Protein 4OBM (pdb70)

Solvent-accessible surface area: 13991 Å² total

Radius of gyration: 19.44 Å; Cα contacts (8 Å, |Δi|>4): 415; chains: 1; bounding box: 52×41×66 Å

Nearest PDB structures (foldseek):
  4obm-assembly1_A  TM=1.002E+00  e=3.027E-50  [Eubacterium] siraeum DSM 15702
  6uf3-assembly1_A  TM=7.840E-01  e=2.137E-13  Bacillus subtilis subsp. subtilis str. 168
  3pe5-assembly2_B  TM=6.978E-01  e=6.831E-12  [Clostridium] leptum DSM 753
  4de9-assembly1_A  TM=7.424E-01  e=2.784E-10  Bacillus subtilis
  6uex-assembly1_A  TM=7.543E-01  e=6.927E-10  Staphylococcus aureus subsp. aureus N315

Sequence (253 aa):
KDATVNVSQNQTAIFTPDSTYDFSVLTLSSADNDKTPDKYTITYIAKNNTFVLPYLPNAVIDGGNTIKQICEQSGEAEVAKLLSSKTGLSINKYIRFTKSTLTELFDVGNTTLTVPSEIKYENKKDNTVTIIKKGTQIFTAEQYAYLTLPDYGVKDELYPCKLNATVISSFIDQNFIGTSSKTLDEYINFIINFTNTNIEQSDYDAKVKAIVYTLSQNKSSVTDFYIPYGDKSGDDYIIDDNSWNSAKKALGTG

Foldseek 3Di:
DDDDDDDDDPVVDDDQDDQVLKAKEKFEAQDPVDFGQWMMWIQRSVLLAIEAGDGQQEDQDPDGGLRVCCVVPNPQRSQVSVCVLQVHDYRKYWYYHLVLQLVLQCLDWFWDAAQAWAFDQDPVVRDTDTDHGGTDTQHSNVSCQLPPPDPPDPPPCVSVVSNQVRVQRSCLVNVQPDDLVRVVVSVVSRQPPTDIPQDPVNCVVNVVSSNVSSPDPDSGRYHYQGFAADDDPPHGYGDSVSSVVSNVVNVSD

CATH classification: 3.40.630.190

Secondary structure (DSSP, 8-state):
----------SSSPP---GGG-EEE--B-SSTTSPPSB--EEEETTTTEEE----TTEESSSSSBHHHHHHHHHHHHHHHHHHHHHS--EEE-EEB-HHHHHHHH----EEEEESS-EEEEETTTTEEEEE-SEEEEE-S---TTTT-S--S-S-TTHHHHHHHHHHHHHHHHHHTT--HHHHHHHHHHHHHHSEE---HHHHHTTHHHHHHHHTSS-S--EE-----EEEETTEEEEPHHHHHHHHHHHT--

B-factor: mean 37.78, std 13.93, range [12.43, 116.96]

Structure (mmCIF, N/CA/C/O backbone):
data_4OBM
#
_entry.id   4OBM
#
_cell.length_a   49.503
_cell.length_b   51.466
_cell.length_c   104.712
_cell.angle_alpha   90.000
_cell.angle_beta   90.000
_cell.angle_gamma   90.000
#
_symmetry.space_group_name_H-M   'P 21 21 21'
#
loop_
_entity.id
_entity.type
_entity.pdbx_description
1 polymer 'Uncharacterized protein'
2 non-polymer 'TETRAETHYLENE GLYCOL'
3 non-polymer 'PENTAETHYLENE GLYCOL'
4 water water
#
loop_
_atom_site.group_PDB
_atom_site.id
_atom_site.type_symbol
_atom_site.label_atom_id
_atom_site.label_alt_id
_atom_site.label_comp_id
_atom_site.label_asym_id
_atom_site.label_entity_id
_atom_site.label_seq_id
_atom_site.pdbx_PDB_ins_code
_atom_site.Cartn_x
_atom_site.Cartn_y
_atom_site.Cartn_z
_atom_site.occupancy
_atom_site.B_iso_or_equiv
_atom_site.auth_seq_id
_atom_site.auth_comp_id
_atom_site.auth_asym_id
_atom_site.auth_atom_id
_atom_site.pdbx_PDB_model_num
ATOM 1 N N . LYS A 1 2 ? 54.364 72.284 -0.014 1.00 70.17 24 LYS A N 1
ATOM 2 C CA . LYS A 1 2 ? 53.264 71.560 -0.651 1.00 69.28 24 LYS A CA 1
ATOM 3 C C . LYS A 1 2 ? 53.219 70.074 -0.181 1.00 70.82 24 LYS A C 1
ATOM 4 O O . LYS A 1 2 ? 52.877 69.191 -0.965 1.00 69.25 24 LYS A O 1
ATOM 6 N N . ASP A 1 3 ? 53.544 69.813 1.101 1.00 66.89 25 ASP A N 1
ATOM 7 C CA . ASP A 1 3 ? 53.598 68.463 1.678 1.00 66.57 25 ASP A CA 1
ATOM 8 C C . ASP A 1 3 ? 52.221 67.799 1.803 1.00 70.01 25 ASP A C 1
ATOM 9 O O . ASP A 1 3 ? 51.211 68.486 1.985 1.00 69.86 25 ASP A O 1
ATOM 14 N N . ALA A 1 4 ? 52.196 66.453 1.689 1.00 65.96 26 ALA A N 1
ATOM 15 C CA . ALA A 1 4 ? 50.966 65.663 1.742 1.00 65.70 26 ALA A CA 1
ATOM 16 C C . ALA A 1 4 ? 50.424 65.490 3.150 1.00 69.19 26 ALA A C 1
ATOM 17 O O . ALA A 1 4 ? 51.175 65.241 4.099 1.00 68.38 26 ALA A O 1
ATOM 19 N N . THR A 1 5 ? 49.095 65.618 3.260 1.00 65.66 27 THR A N 1
ATOM 20 C CA . THR A 1 5 ? 48.338 65.413 4.488 1.00 65.17 27 THR A CA 1
ATOM 21 C C . THR A 1 5 ? 47.744 64.006 4.359 1.00 67.53 27 THR A C 1
ATOM 22 O O . THR A 1 5 ? 46.831 63.795 3.553 1.00 66.78 27 THR A O 1
ATOM 26 N N . VAL A 1 6 ? 48.347 63.033 5.069 1.00 63.43 28 VAL A N 1
ATOM 27 C CA . VAL A 1 6 ? 47.935 61.625 5.086 1.00 62.94 28 VAL A CA 1
ATOM 28 C C . VAL A 1 6 ? 48.022 61.103 6.526 1.00 66.51 28 VAL A C 1
ATOM 29 O O . VAL A 1 6 ? 49.121 60.861 7.027 1.00 65.92 28 VAL A O 1
ATOM 31 N N . ASN A 1 7 ? 46.859 60.976 7.201 1.00 63.64 29 ASN A N 1
ATOM 32 C CA . ASN A 1 7 ? 46.776 60.542 8.600 1.00 63.91 29 ASN A CA 1
ATOM 33 C C . ASN A 1 7 ? 45.974 59.244 8.770 1.00 67.27 29 ASN A C 1
ATOM 34 O O . ASN A 1 7 ? 44.860 59.115 8.254 1.00 65.98 29 ASN A O 1
ATOM 39 N N . VAL A 1 8 ? 46.557 58.299 9.530 1.00 64.53 30 VAL A N 1
ATOM 40 C CA . VAL A 1 8 ? 45.969 57.002 9.878 1.00 64.76 30 VAL A CA 1
ATOM 41 C C . VAL A 1 8 ? 45.627 57.033 11.379 1.00 68.73 30 VAL A C 1
ATOM 42 O O . VAL A 1 8 ? 46.519 57.208 12.214 1.00 68.76 30 VAL A O 1
ATOM 46 N N . SER A 1 9 ? 44.332 56.896 11.711 1.00 65.38 31 SER A N 1
ATOM 47 C CA . SER A 1 9 ? 43.849 56.907 13.093 1.00 65.52 31 SER A CA 1
ATOM 48 C C . SER A 1 9 ? 44.220 55.607 13.821 1.00 70.77 31 SER A C 1
ATOM 49 O O . SER A 1 9 ? 44.535 54.611 13.170 1.00 69.93 31 SER A O 1
ATOM 52 N N . GLN A 1 10 ? 44.181 55.626 15.166 1.00 68.88 32 GLN A N 1
ATOM 53 C CA . GLN A 1 10 ? 44.486 54.473 16.020 1.00 69.80 32 GLN A CA 1
ATOM 54 C C . GLN A 1 10 ? 43.432 53.355 15.850 1.00 75.48 32 GLN A C 1
ATOM 55 O O . GLN A 1 10 ? 42.259 53.640 15.578 1.00 74.99 32 GLN A O 1
ATOM 61 N N . ASN A 1 11 ? 43.871 52.084 16.004 1.00 73.40 33 ASN A N 1
ATOM 62 C CA . ASN A 1 11 ? 43.035 50.879 15.877 1.00 73.98 33 ASN A CA 1
ATOM 63 C C . ASN A 1 11 ? 41.927 50.813 16.957 1.00 78.86 33 ASN A C 1
ATOM 64 O O . ASN A 1 11 ? 40.930 50.110 16.755 1.00 78.19 33 ASN A O 1
ATOM 66 N N . GLN A 1 12 ? 42.117 51.555 18.086 1.00 76.20 34 GLN A N 1
ATOM 67 C CA . GLN A 1 12 ? 41.228 51.759 19.245 1.00 76.85 34 GLN A CA 1
ATOM 68 C C . GLN A 1 12 ? 40.871 50.464 20.012 1.00 82.08 34 GLN A C 1
ATOM 69 O O . GLN A 1 12 ? 41.120 50.398 21.219 1.00 82.07 34 GLN A O 1
ATOM 75 N N . THR A 1 13 ? 40.258 49.470 19.329 1.00 78.95 35 THR A N 1
ATOM 76 C CA . THR A 1 13 ? 39.844 48.180 19.902 1.00 78.87 35 THR A CA 1
ATOM 77 C C . THR A 1 13 ? 41.055 47.245 20.126 1.00 80.44 35 THR A C 1
ATOM 78 O O . THR A 1 13 ? 40.934 46.270 20.872 1.00 80.80 35 THR A O 1
ATOM 82 N N . ALA A 1 14 ? 42.203 47.551 19.476 1.00 74.21 36 ALA A N 1
ATOM 83 C CA . ALA A 1 14 ? 43.456 46.786 19.493 1.00 72.75 36 ALA A CA 1
ATOM 84 C C . ALA A 1 14 ? 44.027 46.535 20.894 1.00 74.35 36 ALA A C 1
ATOM 85 O O . ALA A 1 14 ? 43.836 47.347 21.811 1.00 74.42 36 ALA A O 1
ATOM 87 N N . ILE A 1 15 ? 44.765 45.406 21.027 1.00 67.58 37 ILE A N 1
ATOM 88 C CA . ILE A 1 15 ? 45.483 45.004 22.238 1.00 65.40 37 ILE A CA 1
ATOM 89 C C . ILE A 1 15 ? 46.544 46.073 22.546 1.00 62.25 37 ILE A C 1
ATOM 90 O O . ILE A 1 15 ? 47.201 46.567 21.623 1.00 60.84 37 ILE A O 1
ATOM 92 N N . PHE A 1 16 ? 46.656 46.467 23.828 1.00 62.22 38 PHE A N 1
ATOM 93 C CA . PHE A 1 16 ? 47.570 47.514 24.280 1.00 58.55 38 PHE A CA 1
ATOM 94 C C . PHE A 1 16 ? 49.030 47.108 24.146 1.00 59.37 38 PHE A C 1
ATOM 95 O O . PHE A 1 16 ? 49.430 46.018 24.570 1.00 58.65 38 PHE A O 1
ATOM 103 N N . THR A 1 17 ? 49.812 47.996 23.520 1.00 53.72 39 THR A N 1
ATOM 104 C CA . THR A 1 17 ? 51.256 47.885 23.351 1.00 52.16 39 THR A CA 1
ATOM 105 C C . THR A 1 17 ? 51.802 49.321 23.488 1.00 52.68 39 THR A C 1
ATOM 106 O O . THR A 1 17 ? 51.547 50.154 22.611 1.00 53.89 39 THR A O 1
ATOM 110 N N . PRO A 1 18 ? 52.476 49.628 24.626 1.00 44.06 40 PRO A N 1
ATOM 111 C CA . PRO A 1 18 ? 52.997 50.996 24.859 1.00 43.05 40 PRO A CA 1
ATOM 112 C C . PRO A 1 18 ? 53.953 51.522 23.792 1.00 45.76 40 PRO A C 1
ATOM 113 O O . PRO A 1 18 ? 54.891 50.830 23.400 1.00 44.77 40 PRO A O 1
ATOM 117 N N . ASP A 1 19 ? 53.735 52.774 23.369 1.00 42.97 41 ASP A N 1
ATOM 118 C CA . ASP A 1 19 ? 54.588 53.464 22.400 1.00 43.64 41 ASP A CA 1
ATOM 119 C C . ASP A 1 19 ? 55.566 54.420 23.140 1.00 45.14 41 ASP A C 1
ATOM 120 O O . ASP A 1 19 ? 55.600 54.424 24.377 1.00 43.46 41 ASP A O 1
ATOM 125 N N . SER A 1 20 ? 56.369 55.205 22.381 1.00 40.60 42 SER A N 1
ATOM 126 C CA . SER A 1 20 ? 57.380 56.134 22.906 1.00 39.14 42 SER A CA 1
ATOM 127 C C . SER A 1 20 ? 56.800 57.266 23.786 1.00 40.92 42 SER A C 1
ATOM 128 O O . SER A 1 20 ? 57.571 57.907 24.494 1.00 39.35 42 SER A O 1
ATOM 131 N N . THR A 1 21 ? 55.466 57.518 23.736 1.00 37.49 43 THR A N 1
ATOM 132 C CA . THR A 1 21 ? 54.807 58.568 24.532 1.00 36.50 43 THR A CA 1
ATOM 133 C C . THR A 1 21 ? 54.818 58.190 26.023 1.00 37.75 43 THR A C 1
ATOM 134 O O . THR A 1 21 ? 54.692 59.063 26.888 1.00 37.25 43 THR A O 1
ATOM 138 N N . TYR A 1 22 ? 55.014 56.893 26.310 1.00 33.63 44 TYR A N 1
ATOM 139 C CA . TYR A 1 22 ? 55.072 56.330 27.656 1.00 32.73 44 TYR A CA 1
ATOM 140 C C . TYR A 1 22 ? 56.489 56.368 28.255 1.00 34.04 44 TYR A C 1
ATOM 141 O O . TYR A 1 22 ? 56.656 56.025 29.426 1.00 31.63 44 TYR A O 1
ATOM 150 N N . ASP A 1 23 ? 57.497 56.773 27.463 1.00 31.12 45 ASP A N 1
ATOM 151 C CA . ASP A 1 23 ? 58.889 56.865 27.938 1.00 30.69 45 ASP A CA 1
ATOM 152 C C . ASP A 1 23 ? 59.030 57.950 29.023 1.00 33.87 45 ASP A C 1
ATOM 153 O O . ASP A 1 23 ? 58.411 59.011 28.922 1.00 33.56 45 ASP A O 1
ATOM 158 N N . PHE A 1 24 ? 59.834 57.685 30.046 1.00 29.85 46 PHE A N 1
ATOM 159 C CA . PHE A 1 24 ? 60.053 58.684 31.084 1.00 30.29 46 PHE A CA 1
ATOM 160 C C . PHE A 1 24 ? 61.400 58.495 31.766 1.00 34.77 46 PHE A C 1
ATOM 161 O O . PHE A 1 24 ? 61.972 57.395 31.750 1.00 35.28 46 PHE A O 1
ATOM 169 N N . SER A 1 25 ? 61.885 59.570 32.386 1.00 29.75 47 SER A N 1
ATOM 170 C CA . SER A 1 25 ? 63.089 59.564 33.202 1.00 27.84 47 SER A CA 1
ATOM 171 C C . SER A 1 25 ? 62.797 60.192 34.551 1.00 30.07 47 SER A C 1
ATOM 172 O O . SER A 1 25 ? 61.952 61.085 34.653 1.00 27.61 47 SER A O 1
ATOM 175 N N . VAL A 1 26 ? 63.457 59.660 35.595 1.00 27.60 48 VAL A N 1
ATOM 176 C CA . VAL A 1 26 ? 63.370 60.091 36.994 1.00 26.42 48 VAL A CA 1
ATOM 177 C C . VAL A 1 26 ? 64.772 60.135 37.558 1.00 31.45 48 VAL A C 1
ATOM 178 O O . VAL A 1 26 ? 65.517 59.147 37.465 1.00 33.37 48 VAL A O 1
ATOM 182 N N . LEU A 1 27 ? 65.135 61.267 38.156 1.00 25.68 49 LEU A N 1
ATOM 183 C CA . LEU A 1 27 ? 66.399 61.387 38.848 1.00 23.99 49 LEU A CA 1
ATOM 184 C C . LEU A 1 27 ? 66.188 60.916 40.268 1.00 24.82 49 LEU A C 1
ATOM 185 O O . LEU A 1 27 ? 65.337 61.446 40.963 1.00 23.13 49 LEU A O 1
ATOM 198 N N . THR A 1 29 ? 67.952 60.214 44.026 1.00 23.08 51 THR A N 1
ATOM 199 C CA . THR A 1 29 ? 69.083 60.629 44.851 1.00 22.71 51 THR A CA 1
ATOM 200 C C . THR A 1 29 ? 68.902 60.090 46.271 1.00 25.53 51 THR A C 1
ATOM 201 O O . THR A 1 29 ? 67.783 59.797 46.684 1.00 24.69 51 THR A O 1
ATOM 205 N N . LEU A 1 30 ? 69.998 59.968 47.007 1.00 20.47 52 LEU A N 1
ATOM 206 C CA . LEU A 1 30 ? 69.950 59.456 48.358 1.00 20.38 52 LEU A CA 1
ATOM 207 C C . LEU A 1 30 ? 70.793 60.312 49.281 1.00 24.41 52 LEU A C 1
ATOM 208 O O . LEU A 1 30 ? 71.947 60.609 48.978 1.00 22.69 52 LEU A O 1
ATOM 213 N N . SER A 1 31 ? 70.178 60.679 50.415 1.00 22.19 53 SER A N 1
ATOM 214 C CA A SER A 1 31 ? 70.776 61.461 51.489 0.50 21.97 53 SER A CA 1
ATOM 215 C CA B SER A 1 31 ? 70.746 61.469 51.509 0.50 22.02 53 SER A CA 1
ATOM 216 C C . SER A 1 31 ? 70.734 60.633 52.759 1.00 26.88 53 SER A C 1
ATOM 217 O O . SER A 1 31 ? 69.947 59.708 52.831 1.00 26.58 53 SER A O 1
ATOM 222 N N . ALA A 1 32 ? 71.560 60.965 53.769 1.00 25.40 54 ALA A N 1
ATOM 223 C CA . ALA A 1 32 ? 71.536 60.215 55.021 1.00 25.73 54 ALA A CA 1
ATOM 224 C C . ALA A 1 32 ? 70.209 60.492 55.752 1.00 32.09 54 ALA A C 1
ATOM 225 O O . ALA A 1 32 ? 69.616 59.587 56.340 1.00 32.85 54 ALA A O 1
ATOM 227 N N . ASP A 1 33 ? 69.721 61.740 55.641 1.00 29.01 55 ASP A N 1
ATOM 228 C CA . ASP A 1 33 ? 68.510 62.263 56.271 1.00 29.00 55 ASP A CA 1
ATOM 229 C C . ASP A 1 33 ? 68.047 63.546 55.548 1.00 36.02 55 ASP A C 1
ATOM 230 O O . ASP A 1 33 ? 68.720 63.981 54.614 1.00 38.22 55 ASP A O 1
ATOM 235 N N . ASN A 1 34 ? 66.942 64.178 56.002 1.00 32.78 56 ASN A N 1
ATOM 236 C CA . ASN A 1 34 ? 66.348 65.381 55.379 1.00 32.62 56 ASN A CA 1
ATOM 237 C C . ASN A 1 34 ? 67.186 66.697 55.518 1.00 37.62 56 ASN A C 1
ATOM 238 O O . ASN A 1 34 ? 66.864 67.705 54.879 1.00 37.39 56 ASN A O 1
ATOM 243 N N . ASP A 1 35 ? 68.234 66.691 56.332 1.00 34.01 57 ASP A N 1
ATOM 244 C CA . ASP A 1 35 ? 69.061 67.875 56.509 1.00 34.08 57 ASP A CA 1
ATOM 245 C C . ASP A 1 35 ? 70.253 67.905 55.559 1.00 36.90 57 ASP A C 1
ATOM 246 O O . ASP A 1 35 ? 70.675 68.987 55.154 1.00 38.59 57 ASP A O 1
ATOM 251 N N . LYS A 1 36 ? 70.783 66.730 55.200 1.00 31.07 58 LYS A N 1
ATOM 252 C CA . LYS A 1 36 ? 71.988 66.582 54.390 1.00 29.55 58 LYS A CA 1
ATOM 253 C C . LYS A 1 36 ? 71.737 66.549 52.888 1.00 32.82 58 LYS A C 1
ATOM 254 O O . LYS A 1 36 ? 70.668 66.164 52.418 1.00 32.06 58 LYS A O 1
ATOM 260 N N . THR A 1 37 ? 72.770 66.961 52.146 1.00 28.73 59 THR A N 1
ATOM 261 C CA . THR A 1 37 ? 72.834 66.963 50.694 1.00 27.43 59 THR A CA 1
ATOM 262 C C . THR A 1 37 ? 72.948 65.540 50.216 1.00 28.94 59 THR A C 1
ATOM 263 O O . THR A 1 37 ? 73.743 64.791 50.796 1.00 28.87 59 THR A O 1
ATOM 267 N N . PRO A 1 38 ? 72.229 65.129 49.148 1.00 25.63 60 PRO A N 1
ATOM 268 C CA . PRO A 1 38 ? 72.388 63.749 48.651 1.00 24.14 60 PRO A CA 1
ATOM 269 C C . PRO A 1 38 ? 73.841 63.395 48.273 1.00 25.16 60 PRO A C 1
ATOM 270 O O . PRO A 1 38 ? 74.588 64.246 47.762 1.00 20.88 60 PRO A O 1
ATOM 274 N N . ASP A 1 39 ? 74.230 62.140 48.565 1.00 23.24 61 ASP A N 1
ATOM 275 C CA . ASP A 1 39 ? 75.546 61.573 48.246 1.00 24.96 61 ASP A CA 1
ATOM 276 C C . ASP A 1 39 ? 75.499 60.680 47.013 1.00 27.65 61 ASP A C 1
ATOM 277 O O . ASP A 1 39 ? 76.546 60.413 46.427 1.00 26.17 61 ASP A O 1
ATOM 282 N N . LYS A 1 40 ? 74.314 60.153 46.660 1.00 24.34 62 LYS A N 1
ATOM 283 C CA . LYS A 1 40 ? 74.188 59.241 45.508 1.00 23.18 62 LYS A CA 1
ATOM 284 C C . LYS A 1 40 ? 73.200 59.768 44.511 1.00 25.62 62 LYS A C 1
ATOM 285 O O . LYS A 1 40 ? 72.239 60.444 44.881 1.00 25.24 62 LYS A O 1
ATOM 291 N N . TYR A 1 41 ? 73.507 59.560 43.233 1.00 22.03 63 TYR A N 1
ATOM 292 C CA . TYR A 1 41 ? 72.736 60.105 42.111 1.00 22.75 63 TYR A CA 1
ATOM 293 C C . TYR A 1 41 ? 72.610 59.054 41.039 1.00 25.85 63 TYR A C 1
ATOM 294 O O . TYR A 1 41 ? 73.590 58.412 40.692 1.00 23.10 63 TYR A O 1
ATOM 311 N N . THR A 1 43 ? 69.870 58.130 37.516 1.00 23.61 65 THR A N 1
ATOM 312 C CA . THR A 1 43 ? 68.684 58.330 36.685 1.00 22.68 65 THR A CA 1
ATOM 313 C C . THR A 1 43 ? 68.118 56.944 36.342 1.00 25.30 65 THR A C 1
ATOM 314 O O . THR A 1 43 ? 68.850 55.951 36.354 1.00 23.17 65 THR A O 1
ATOM 318 N N . ILE A 1 44 ? 66.804 56.873 36.126 1.00 23.17 66 ILE A N 1
ATOM 319 C CA . ILE A 1 44 ? 66.101 55.669 35.711 1.00 21.99 66 ILE A CA 1
ATOM 320 C C . ILE A 1 44 ? 65.269 56.092 34.530 1.00 25.95 66 ILE A C 1
ATOM 321 O O . ILE A 1 44 ? 64.432 56.986 34.659 1.00 26.87 66 ILE A O 1
ATOM 326 N N . THR A 1 45 ? 65.573 55.523 33.362 1.00 22.85 67 THR A N 1
ATOM 327 C CA . THR A 1 45 ? 64.896 55.826 32.103 1.00 23.15 67 THR A CA 1
ATOM 328 C C . THR A 1 45 ? 64.147 54.603 31.611 1.00 28.99 67 THR A C 1
ATOM 329 O O . THR A 1 45 ? 64.760 53.574 31.297 1.00 28.37 67 THR A O 1
ATOM 333 N N . TYR A 1 46 ? 62.816 54.732 31.520 1.00 27.17 68 TYR A N 1
ATOM 334 C CA . TYR A 1 46 ? 61.954 53.688 30.986 1.00 27.91 68 TYR A CA 1
ATOM 335 C C . TYR A 1 46 ? 61.838 53.855 29.475 1.00 32.22 68 TYR A C 1
ATOM 336 O O . TYR A 1 46 ? 61.402 54.911 28.996 1.00 32.32 68 TYR A O 1
ATOM 345 N N . ILE A 1 47 ? 62.272 52.834 28.726 1.00 29.65 69 ILE A N 1
ATOM 346 C CA . ILE A 1 47 ? 62.148 52.816 27.260 1.00 29.74 69 ILE A CA 1
ATOM 347 C C . ILE A 1 47 ? 61.052 51.792 26.947 1.00 33.99 69 ILE A C 1
ATOM 348 O O . ILE A 1 47 ? 61.314 5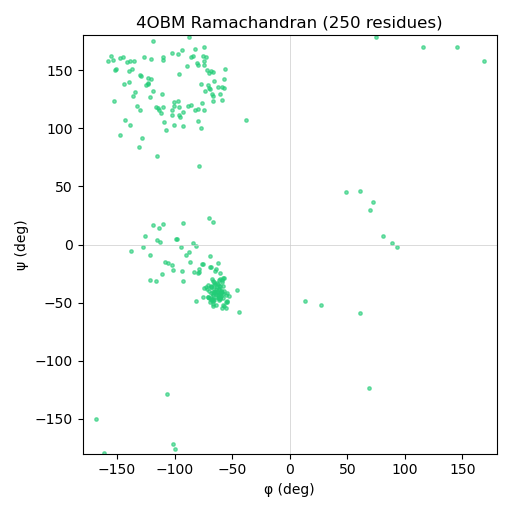0.591 26.976 1.00 31.96 69 ILE A O 1
ATOM 353 N N . ALA A 1 48 ? 59.820 52.275 26.713 1.00 33.61 70 ALA A N 1
ATOM 354 C CA . ALA A 1 48 ? 58.639 51.453 26.462 1.00 35.47 70 ALA A CA 1
ATOM 355 C C . ALA A 1 48 ? 58.802 50.516 25.266 1.00 42.99 70 ALA A C 1
ATOM 356 O O . ALA A 1 48 ? 58.359 49.373 25.357 1.00 42.87 70 ALA A O 1
ATOM 358 N N . LYS A 1 49 ? 59.432 50.981 24.165 1.00 42.98 71 LYS A N 1
ATOM 359 C CA . LYS A 1 49 ? 59.654 50.171 22.951 1.00 44.70 71 LYS A CA 1
ATOM 360 C C . LYS A 1 49 ? 60.495 48.914 23.271 1.00 47.89 71 LYS A C 1
ATOM 361 O O . LYS A 1 49 ? 60.199 47.837 22.753 1.00 48.46 71 LYS A O 1
ATOM 367 N N . ASN A 1 50 ? 61.510 49.062 24.152 1.00 41.62 72 ASN A N 1
ATOM 368 C CA . ASN A 1 50 ? 62.429 47.996 24.549 1.00 40.74 72 ASN A CA 1
ATOM 369 C C . ASN A 1 50 ? 61.999 47.262 25.836 1.00 41.87 72 ASN A C 1
ATOM 370 O O . ASN A 1 50 ? 62.664 46.299 26.227 1.00 40.44 72 ASN A O 1
ATOM 375 N N . ASN A 1 51 ? 60.885 47.693 26.477 1.00 36.95 73 ASN A N 1
ATOM 376 C CA . ASN A 1 51 ? 60.374 47.121 27.734 1.00 35.27 73 ASN A CA 1
ATOM 377 C C . ASN A 1 51 ? 61.520 47.010 28.753 1.00 35.73 73 ASN A C 1
ATOM 378 O O . ASN A 1 51 ? 61.718 45.965 29.381 1.00 34.59 73 ASN A O 1
ATOM 383 N N . THR A 1 52 ? 62.313 48.083 28.861 1.00 32.42 74 THR A N 1
ATOM 384 C CA . THR A 1 52 ? 63.460 48.110 29.761 1.00 31.65 74 THR A CA 1
ATOM 385 C C . THR A 1 52 ? 63.517 49.425 30.543 1.00 33.68 74 THR A C 1
ATOM 386 O O . THR A 1 52 ? 62.948 50.444 30.139 1.00 33.18 74 THR A O 1
ATOM 390 N N . PHE A 1 53 ? 64.211 49.359 31.677 1.00 28.16 75 PHE A N 1
ATOM 391 C CA . PHE A 1 53 ? 64.514 50.464 32.568 1.00 26.40 75 PHE A CA 1
ATOM 392 C C . PHE A 1 53 ? 66.037 50.611 32.556 1.00 29.94 75 PHE A C 1
ATOM 393 O O . PHE A 1 53 ? 66.726 49.643 32.856 1.00 30.47 75 PHE A O 1
ATOM 401 N N . VAL A 1 54 ? 66.561 51.768 32.112 1.00 25.86 76 VAL A N 1
ATOM 402 C CA . VAL A 1 54 ? 68.011 52.016 32.009 1.00 25.04 76 VAL A CA 1
ATOM 403 C C . VAL A 1 54 ? 68.453 52.854 33.206 1.00 29.45 76 VAL A C 1
ATOM 404 O O . VAL A 1 54 ? 67.934 53.955 33.422 1.00 29.59 76 VAL A O 1
ATOM 408 N N . LEU A 1 55 ? 69.408 52.346 33.973 1.00 25.28 77 LEU A N 1
ATOM 409 C CA . LEU A 1 55 ? 69.924 53.095 35.119 1.00 24.71 77 LEU A CA 1
ATOM 410 C C . LEU A 1 55 ? 71.248 53.729 34.765 1.00 25.62 77 LEU A C 1
ATOM 411 O O . LEU A 1 55 ? 72.048 53.103 34.089 1.00 27.61 77 LEU A O 1
ATOM 424 N N . PRO A 1 57 ? 74.165 55.745 36.986 1.00 20.81 79 PRO A N 1
ATOM 425 C CA . PRO A 1 57 ? 74.624 56.359 38.230 1.00 21.24 79 PRO A CA 1
ATOM 426 C C . PRO A 1 57 ? 75.739 57.380 37.955 1.00 27.03 79 PRO A C 1
ATOM 427 O O . PRO A 1 57 ? 76.391 57.347 36.916 1.00 28.58 79 PRO A O 1
ATOM 431 N N . TYR A 1 58 ? 75.928 58.299 38.883 1.00 22.81 80 TYR A N 1
ATOM 432 C CA . TYR A 1 58 ? 76.912 59.379 38.800 1.00 22.62 80 TYR A CA 1
ATOM 433 C C . TYR A 1 58 ? 77.552 59.561 40.148 1.00 25.95 80 TYR A C 1
ATOM 434 O O . TYR A 1 58 ? 76.833 59.530 41.146 1.00 25.77 80 TYR A O 1
ATOM 443 N N . LEU A 1 59 ? 78.883 59.810 40.191 1.00 21.87 81 LEU A N 1
ATOM 444 C CA . LEU A 1 59 ? 79.591 60.052 41.452 1.00 19.41 81 LEU A CA 1
ATOM 445 C C . LEU A 1 59 ? 79.176 61.401 41.996 1.00 22.91 81 LEU A C 1
ATOM 446 O O . LEU A 1 59 ? 78.869 62.281 41.193 1.00 22.71 81 LEU A O 1
ATOM 451 N N . PRO A 1 60 ? 79.119 61.610 43.332 1.00 19.21 82 PRO A N 1
ATOM 452 C CA . PRO A 1 60 ? 78.734 62.936 43.843 1.00 18.80 82 PRO A CA 1
ATOM 453 C C . PRO A 1 60 ? 79.673 64.063 43.402 1.00 25.46 82 PRO A C 1
ATOM 454 O O . PRO A 1 60 ? 79.228 65.218 43.224 1.00 26.27 82 PRO A O 1
ATOM 458 N N . ASN A 1 61 ? 80.961 63.727 43.190 1.00 22.00 83 ASN A N 1
ATOM 459 C CA . ASN A 1 61 ? 81.969 64.691 42.775 1.00 23.07 83 ASN A CA 1
ATOM 460 C C . ASN A 1 61 ? 82.082 64.722 41.250 1.00 27.64 83 ASN A C 1
ATOM 461 O O . ASN A 1 61 ? 83.064 65.240 40.715 1.00 28.23 83 ASN A O 1
ATOM 466 N N . ALA A 1 62 ? 81.062 64.217 40.546 1.00 24.57 84 ALA A N 1
ATOM 467 C CA . ALA A 1 62 ? 81.097 64.252 39.083 1.00 25.67 84 ALA A CA 1
ATOM 468 C C . ALA A 1 62 ? 80.843 65.673 38.560 1.00 32.99 84 ALA A C 1
ATOM 469 O O . ALA A 1 62 ? 79.910 66.339 39.018 1.00 31.89 84 ALA A O 1
ATOM 471 N N . VAL A 1 63 ? 81.696 66.135 37.624 1.00 31.60 85 VAL A N 1
ATOM 472 C CA . VAL A 1 63 ? 81.583 67.429 36.939 1.00 33.05 85 VAL A CA 1
ATOM 473 C C . VAL A 1 63 ? 81.015 67.106 35.529 1.00 42.66 85 VAL A C 1
ATOM 474 O O . VAL A 1 63 ? 81.659 66.393 34.755 1.00 42.23 85 VAL A O 1
ATOM 478 N N . ILE A 1 64 ? 79.796 67.592 35.222 1.00 43.28 86 ILE A N 1
ATOM 479 C CA . ILE A 1 64 ? 79.114 67.300 33.948 1.00 44.86 86 ILE A CA 1
ATOM 480 C C . ILE A 1 64 ? 78.907 68.553 33.071 1.00 52.44 86 ILE A C 1
ATOM 481 O O . ILE A 1 64 ? 78.270 68.443 32.022 1.00 52.05 86 ILE A O 1
ATOM 486 N N . ASP A 1 65 ? 79.419 69.728 33.492 1.00 52.11 87 ASP A N 1
ATOM 487 C CA . ASP A 1 65 ? 79.202 70.989 32.771 1.00 53.94 87 ASP A CA 1
ATOM 488 C C . ASP A 1 65 ? 80.461 71.879 32.674 1.00 58.13 87 ASP A C 1
ATOM 489 O O . ASP A 1 65 ? 80.434 72.908 31.994 1.00 59.39 87 ASP A O 1
ATOM 494 N N . GLY A 1 66 ? 81.541 71.471 33.333 1.00 52.67 88 GLY A N 1
ATOM 495 C CA . GLY A 1 66 ? 82.777 72.247 33.377 1.00 52.25 88 GLY A CA 1
ATOM 496 C C . GLY A 1 66 ? 82.810 73.145 34.600 1.00 52.09 88 GLY A C 1
ATOM 497 O O . GLY A 1 66 ? 83.792 73.853 34.833 1.00 52.25 88 GLY A O 1
ATOM 498 N N . GLY A 1 67 ? 81.726 73.111 35.371 1.00 44.64 89 GLY A N 1
ATOM 499 C CA . GLY A 1 67 ? 81.571 73.892 36.583 1.00 43.23 89 GLY A CA 1
ATOM 500 C C . GLY A 1 67 ? 81.690 73.037 37.821 1.00 43.99 89 GLY A C 1
ATOM 501 O O . GLY A 1 67 ? 82.642 72.274 37.974 1.00 44.03 89 GLY A O 1
ATOM 502 N N . ASN A 1 68 ? 80.707 73.154 38.698 1.00 38.29 90 ASN A N 1
ATOM 503 C CA . ASN A 1 68 ? 80.627 72.455 39.977 1.00 35.63 90 ASN A CA 1
ATOM 504 C C . ASN A 1 68 ? 80.263 70.968 39.849 1.00 33.63 90 ASN A C 1
ATOM 505 O O . ASN A 1 68 ? 79.874 70.483 38.775 1.00 31.94 90 ASN A O 1
ATOM 510 N N . THR A 1 69 ? 80.379 70.256 40.980 1.00 27.00 91 THR A N 1
ATOM 511 C CA . THR A 1 69 ? 80.050 68.838 41.086 1.00 24.79 91 THR A CA 1
ATOM 512 C C . THR A 1 69 ? 78.543 68.665 41.109 1.00 28.49 91 THR A C 1
ATOM 513 O O . THR A 1 69 ? 77.827 69.614 41.421 1.00 29.08 91 THR A O 1
ATOM 517 N N . ILE A 1 70 ? 78.066 67.450 40.840 1.00 25.47 92 ILE A N 1
ATOM 518 C CA . ILE A 1 70 ? 76.647 67.113 40.914 1.00 26.27 92 ILE A CA 1
ATOM 519 C C . ILE A 1 70 ? 76.135 67.486 42.308 1.00 29.10 92 ILE A C 1
ATOM 520 O O . ILE A 1 70 ? 75.117 68.172 42.414 1.00 29.39 92 ILE A O 1
ATOM 525 N N . LYS A 1 71 ? 76.871 67.069 43.367 1.00 24.43 93 LYS A N 1
ATOM 526 C CA . LYS A 1 71 ? 7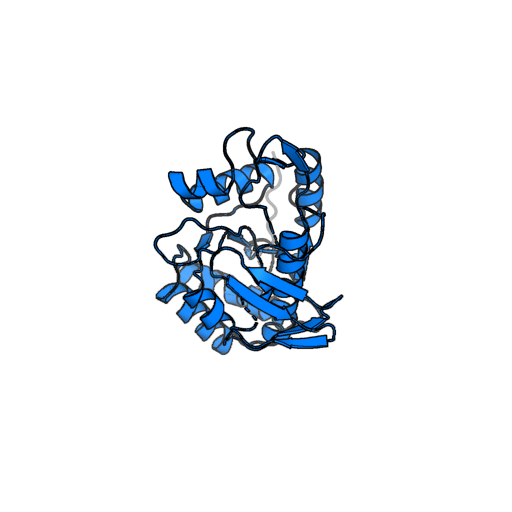6.511 67.330 44.755 1.00 23.33 93 LYS A CA 1
ATOM 527 C C . LYS A 1 71 ? 76.431 68.819 45.052 1.00 29.25 93 LYS A C 1
ATOM 528 O O . LYS A 1 71 ? 75.467 69.228 45.696 1.00 29.65 93 LYS A O 1
ATOM 534 N N . GLN A 1 72 ? 77.414 69.630 44.585 1.00 26.82 94 GLN A N 1
ATOM 535 C CA . GLN A 1 72 ? 77.423 71.085 44.818 1.00 26.77 94 GLN A CA 1
ATOM 536 C C . GLN A 1 72 ? 76.198 71.723 44.187 1.00 30.49 94 GLN A C 1
ATOM 537 O O . GLN A 1 72 ? 75.521 72.506 44.844 1.00 30.98 94 GLN A O 1
ATOM 543 N N . ILE A 1 73 ? 75.885 71.338 42.934 1.00 26.34 95 ILE A N 1
ATOM 544 C CA . ILE A 1 73 ? 74.729 71.817 42.190 1.00 25.57 95 ILE A CA 1
ATOM 545 C C . ILE A 1 73 ? 73.454 71.445 42.941 1.00 30.35 95 ILE A C 1
ATOM 546 O O . ILE A 1 73 ? 72.611 72.313 43.133 1.00 30.31 95 ILE A O 1
ATOM 551 N N . CYS A 1 74 ? 73.336 70.185 43.411 1.00 28.46 96 CYS A N 1
ATOM 552 C CA . CYS A 1 74 ? 72.167 69.729 44.168 1.00 28.28 96 CYS A CA 1
ATOM 553 C C . CYS A 1 74 ? 71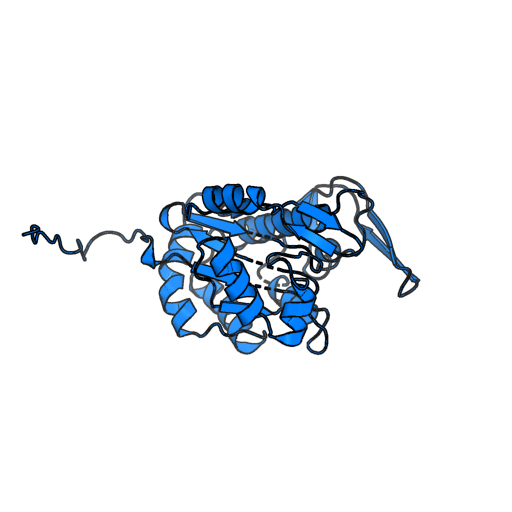.993 70.540 45.472 1.00 32.36 96 CYS A C 1
ATOM 554 O O . CYS A 1 74 ? 70.849 70.828 45.856 1.00 33.16 96 CYS A O 1
ATOM 557 N N . GLU A 1 75 ? 73.104 70.935 46.125 1.00 27.90 97 GLU A N 1
ATOM 558 C CA . GLU A 1 75 ? 73.039 71.721 47.367 1.00 27.85 97 GLU A CA 1
ATOM 559 C C . GLU A 1 75 ? 72.494 73.119 47.105 1.00 33.81 97 GLU A C 1
ATOM 560 O O . GLU A 1 75 ? 71.601 73.581 47.815 1.00 32.72 97 GLU A O 1
ATOM 566 N N . GLN A 1 76 ? 73.027 73.772 46.070 1.00 33.55 98 GLN A N 1
ATOM 567 C CA . GLN A 1 76 ? 72.702 75.137 45.695 1.00 34.84 98 GLN A CA 1
ATOM 568 C C . GLN A 1 76 ? 71.360 75.269 45.009 1.00 37.95 98 GLN A C 1
ATOM 569 O O . GLN A 1 76 ? 70.617 76.202 45.318 1.00 38.87 98 GLN A O 1
ATOM 575 N N . SER A 1 77 ? 71.061 74.379 44.057 1.00 33.04 99 SER A N 1
ATOM 576 C CA . SER A 1 77 ? 69.869 74.521 43.228 1.00 32.96 99 SER A CA 1
ATOM 577 C C . SER A 1 77 ? 68.903 73.311 43.195 1.00 36.26 99 SER A C 1
ATOM 578 O O . SER A 1 77 ? 67.939 73.346 42.428 1.00 36.39 99 SER A O 1
ATOM 581 N N . GLY A 1 78 ? 69.136 72.289 44.022 1.00 31.16 100 GLY A N 1
ATOM 582 C CA . GLY A 1 78 ? 68.259 71.121 44.087 1.00 29.00 100 GLY A CA 1
ATOM 583 C C . GLY A 1 78 ? 68.372 70.150 42.932 1.00 30.01 100 GLY A C 1
ATOM 584 O O . GLY A 1 78 ? 69.144 70.380 41.992 1.00 29.95 100 GLY A O 1
ATOM 585 N N . GLU A 1 79 ? 67.584 69.047 43.004 1.00 24.42 101 GLU A N 1
ATOM 586 C CA . GLU A 1 79 ? 67.530 67.980 41.998 1.00 24.14 101 GLU A CA 1
ATOM 587 C C . GLU A 1 79 ? 67.064 68.493 40.632 1.00 28.64 101 GLU A C 1
ATOM 588 O O . GLU A 1 79 ? 67.564 68.018 39.622 1.00 28.43 101 GLU A O 1
ATOM 594 N N . ALA A 1 80 ? 66.134 69.464 40.607 1.00 26.78 102 ALA A N 1
ATOM 595 C CA . ALA A 1 80 ? 65.592 70.064 39.385 1.00 27.54 102 ALA A CA 1
ATOM 596 C C . ALA A 1 80 ? 66.730 70.603 38.497 1.00 34.46 102 ALA A C 1
ATOM 597 O O . ALA A 1 80 ? 66.722 70.380 37.284 1.00 36.65 102 ALA A O 1
ATOM 599 N N . GLU A 1 81 ? 67.737 71.254 39.107 1.00 29.81 103 GLU A N 1
ATOM 600 C CA . GLU A 1 81 ? 68.880 71.771 38.361 1.00 29.60 103 GLU A CA 1
ATOM 601 C C . GLU A 1 81 ? 69.773 70.614 37.875 1.00 31.46 103 GLU A C 1
ATOM 602 O O . GLU A 1 81 ? 70.171 70.596 36.708 1.00 31.40 103 GLU A O 1
ATOM 608 N N . VAL A 1 82 ? 70.062 69.646 38.752 1.00 26.95 104 VAL A N 1
ATOM 609 C CA . VAL A 1 82 ? 70.849 68.463 38.390 1.00 26.64 104 VAL A CA 1
ATOM 610 C C . VAL A 1 82 ? 70.195 67.772 37.174 1.00 31.77 104 VAL A C 1
ATOM 611 O O . VAL A 1 82 ? 70.896 67.498 36.191 1.00 32.69 104 VAL A O 1
ATOM 615 N N . ALA A 1 83 ? 68.843 67.529 37.241 1.00 27.11 105 ALA A N 1
ATOM 616 C CA . ALA A 1 83 ? 68.045 66.878 36.200 1.00 27.35 105 ALA A CA 1
ATOM 617 C C . ALA A 1 83 ? 68.049 67.672 34.888 1.00 33.61 105 ALA A C 1
ATOM 618 O O . ALA A 1 83 ? 68.021 67.060 33.818 1.00 33.65 105 ALA A O 1
ATOM 620 N N . LYS A 1 84 ? 68.098 69.029 34.972 1.00 31.64 106 LYS A N 1
ATOM 621 C CA . LYS A 1 84 ? 68.153 69.957 33.819 1.00 32.01 106 LYS A CA 1
ATOM 622 C C . LYS A 1 84 ? 69.499 69.821 33.101 1.00 35.35 106 LYS A C 1
ATOM 623 O O . LYS A 1 84 ? 69.535 69.670 31.876 1.00 34.17 106 LYS A O 1
ATOM 629 N N . LEU A 1 85 ? 70.596 69.831 33.869 1.00 32.99 107 LEU A N 1
ATOM 630 C CA . LEU A 1 85 ? 71.954 69.699 33.315 1.00 34.57 107 LEU A CA 1
ATOM 631 C C . LEU A 1 85 ? 72.161 68.308 32.698 1.00 35.48 107 LEU A C 1
ATOM 632 O O . LEU A 1 85 ? 72.724 68.201 31.606 1.00 35.26 107 LEU A O 1
ATOM 637 N N . LEU A 1 86 ? 71.608 67.273 33.344 1.00 30.26 108 LEU A N 1
ATOM 638 C CA . LEU A 1 86 ? 71.651 65.899 32.847 1.00 29.09 108 LEU A CA 1
ATOM 639 C C . LEU A 1 86 ? 70.803 65.761 31.586 1.00 31.61 108 LEU A C 1
ATOM 640 O O . LEU A 1 86 ? 71.200 65.032 30.683 1.00 30.50 108 LEU A O 1
ATOM 645 N N . SER A 1 87 ? 69.654 66.474 31.519 1.00 28.79 109 SER A N 1
ATOM 646 C CA . SER A 1 87 ? 68.774 66.470 30.342 1.00 29.52 109 SER A CA 1
ATOM 647 C C . SER A 1 87 ? 69.503 67.007 29.103 1.00 35.58 109 SER A C 1
ATOM 648 O O . SER A 1 87 ? 69.459 66.374 28.047 1.00 36.28 109 SER A O 1
ATOM 651 N N . SER A 1 88 ? 70.194 68.155 29.242 1.00 33.04 110 SER A N 1
ATOM 652 C CA . SER A 1 88 ? 70.957 68.789 28.161 1.00 34.36 110 SER A CA 1
ATOM 653 C C . SER A 1 88 ? 72.091 67.890 27.629 1.00 38.59 110 SER A C 1
ATOM 654 O O . SER A 1 88 ? 72.362 67.905 26.433 1.00 40.03 110 SER A O 1
ATOM 657 N N . LYS A 1 89 ? 72.769 67.144 28.520 1.00 34.42 111 LYS A N 1
ATOM 658 C CA . LYS A 1 89 ? 73.923 66.308 28.156 1.00 34.24 111 LYS A CA 1
ATOM 659 C C . LYS A 1 89 ? 73.554 64.926 27.603 1.00 37.40 111 LYS A C 1
ATOM 660 O O . LYS A 1 89 ? 74.376 64.337 26.902 1.00 37.32 111 LYS A O 1
ATOM 666 N N . THR A 1 90 ? 72.347 64.398 27.921 1.00 33.99 112 THR A N 1
ATOM 667 C CA . THR A 1 90 ? 71.929 63.047 27.515 1.00 33.23 112 THR A CA 1
ATOM 668 C C . THR A 1 90 ? 70.846 62.980 26.425 1.00 37.56 112 THR A C 1
ATOM 669 O O . THR A 1 90 ? 70.606 61.897 25.886 1.00 37.07 112 THR A O 1
ATOM 673 N N . GLY A 1 91 ? 70.162 64.095 26.158 1.00 34.56 113 GLY A N 1
ATOM 674 C CA . GLY A 1 91 ? 69.051 64.141 25.208 1.00 33.72 113 GLY A CA 1
ATOM 675 C C . GLY A 1 91 ? 67.756 63.645 25.828 1.00 34.97 113 GLY A C 1
ATOM 676 O O . GLY A 1 91 ? 66.746 63.482 25.135 1.00 33.60 113 GLY A O 1
ATOM 677 N N . LEU A 1 92 ? 67.794 63.388 27.160 1.00 28.44 114 LEU A N 1
ATOM 678 C CA . LEU A 1 92 ? 66.651 62.946 27.945 1.00 27.22 114 LEU A CA 1
ATOM 679 C C . LEU A 1 92 ? 65.830 64.134 28.360 1.00 32.74 114 LEU A C 1
ATOM 680 O O . LEU A 1 92 ? 66.336 65.259 28.355 1.00 33.32 114 LEU A O 1
ATOM 685 N N . SER A 1 93 ? 64.573 63.880 28.762 1.00 29.10 115 SER A N 1
ATOM 686 C CA . SER A 1 93 ? 63.625 64.870 29.261 1.00 28.39 115 SER A CA 1
ATOM 687 C C . SER A 1 93 ? 63.329 64.539 30.745 1.00 32.22 115 SER A C 1
ATOM 688 O O . SER A 1 93 ? 62.289 63.951 31.051 1.00 32.53 115 SER A O 1
ATOM 691 N N . ILE A 1 94 ? 64.281 64.867 31.652 1.00 28.37 116 ILE A N 1
ATOM 692 C CA . ILE A 1 94 ? 64.207 64.571 33.104 1.00 26.53 116 ILE A CA 1
ATOM 693 C C . ILE A 1 94 ? 63.671 65.777 33.868 1.00 33.08 116 ILE A C 1
ATOM 694 O O . ILE A 1 94 ? 64.352 66.794 33.965 1.00 35.82 116 ILE A O 1
ATOM 699 N N . ASN A 1 95 ? 62.459 65.666 34.412 1.00 29.84 117 ASN A N 1
ATOM 700 C CA . ASN A 1 95 ? 61.812 66.740 35.176 1.00 29.10 117 ASN A CA 1
ATOM 701 C C . ASN A 1 95 ? 61.492 66.262 36.591 1.00 31.59 117 ASN A C 1
ATOM 702 O O . ASN A 1 95 ? 61.450 67.066 37.525 1.00 30.27 117 ASN A O 1
ATOM 707 N N . LYS A 1 96 ? 61.218 64.946 36.734 1.00 26.93 118 LYS A N 1
ATOM 708 C CA . LYS A 1 96 ? 60.828 64.354 38.003 1.00 24.98 118 LYS A CA 1
ATOM 709 C C . LYS A 1 96 ? 61.992 63.734 38.735 1.00 25.78 118 LYS A C 1
ATOM 710 O O . LYS A 1 96 ? 62.965 63.246 38.138 1.00 22.48 118 LYS A O 1
ATOM 716 N N . TYR A 1 97 ? 61.912 63.814 40.058 1.00 22.76 119 TYR A N 1
ATOM 717 C CA . TYR A 1 97 ? 62.962 63.277 40.913 1.00 22.34 119 TYR A CA 1
ATOM 718 C C . TYR A 1 97 ? 62.388 62.699 42.189 1.00 24.63 119 TYR A C 1
ATOM 719 O O . TYR A 1 97 ? 61.279 63.070 42.579 1.00 23.57 119 TYR A O 1
ATOM 728 N N . ILE A 1 98 ? 63.176 61.844 42.868 1.00 20.85 120 ILE A N 1
ATOM 729 C CA . ILE A 1 98 ? 62.872 61.312 44.198 1.00 20.98 120 ILE A CA 1
ATOM 730 C C . ILE A 1 98 ? 64.133 61.448 45.054 1.00 24.35 120 ILE A C 1
ATOM 731 O O . ILE A 1 98 ? 65.157 60.863 44.715 1.00 24.61 120 ILE A O 1
ATOM 736 N N . ARG A 1 99 ? 64.070 62.189 46.150 1.00 19.95 121 ARG A N 1
ATOM 737 C CA . ARG A 1 99 ? 65.214 62.222 47.055 1.00 18.95 121 ARG A CA 1
ATOM 738 C C . ARG A 1 99 ? 64.876 61.338 48.223 1.00 22.59 121 ARG A C 1
ATOM 739 O O . ARG A 1 99 ? 63.966 61.650 48.999 1.00 19.74 121 ARG A O 1
ATOM 747 N N . PHE A 1 100 ? 65.579 60.209 48.316 1.00 21.16 122 PHE A N 1
ATOM 748 C CA . PHE A 1 100 ? 65.410 59.261 49.406 1.00 21.24 122 PHE A CA 1
ATOM 749 C C . PHE A 1 100 ? 66.276 59.667 50.562 1.00 24.31 122 PHE A C 1
ATOM 750 O O . PHE A 1 100 ? 67.236 60.402 50.370 1.00 22.43 122 PHE A O 1
ATOM 758 N N . THR A 1 101 ? 65.962 59.158 51.756 1.00 21.83 123 THR A N 1
ATOM 759 C CA . THR A 1 101 ? 66.820 59.288 52.929 1.00 22.07 123 THR A CA 1
ATOM 760 C C . THR A 1 101 ? 67.199 57.863 53.340 1.00 26.22 123 THR A C 1
ATOM 761 O O . THR A 1 101 ? 66.646 56.901 52.777 1.00 23.18 123 THR A O 1
ATOM 765 N N . LYS A 1 102 ? 68.075 57.700 54.354 1.00 25.34 124 LYS A N 1
ATOM 766 C CA . LYS A 1 102 ? 68.398 56.340 54.808 1.00 26.03 124 LYS A CA 1
ATOM 767 C C . LYS A 1 102 ? 67.104 55.619 55.189 1.00 28.78 124 LYS A C 1
ATOM 768 O O . LYS A 1 102 ? 66.887 54.474 54.790 1.00 27.71 124 LYS A O 1
ATOM 774 N N . SER A 1 103 ? 66.229 56.347 55.901 1.00 25.16 125 SER A N 1
ATOM 775 C CA . SER A 1 103 ? 64.947 55.886 56.408 1.00 25.60 125 SER A CA 1
ATOM 776 C C . SER A 1 103 ? 63.941 55.516 55.287 1.00 28.22 125 SER A C 1
ATOM 777 O O . SER A 1 103 ? 63.385 54.417 55.324 1.00 25.43 125 SER A O 1
ATOM 780 N N . THR A 1 104 ? 63.697 56.424 54.315 1.00 25.26 126 THR A N 1
ATOM 781 C CA . THR A 1 104 ? 62.690 56.171 53.277 1.00 25.07 126 THR A CA 1
ATOM 782 C C . THR A 1 104 ? 63.147 55.086 52.270 1.00 29.69 126 THR A C 1
ATOM 783 O O . THR A 1 104 ? 62.318 54.250 51.897 1.00 29.79 126 THR A O 1
ATOM 787 N N . LEU A 1 105 ? 64.440 55.050 51.885 1.00 25.62 127 LEU A N 1
ATOM 788 C CA . LEU A 1 105 ? 64.962 54.012 50.983 1.00 24.39 127 LEU A CA 1
ATOM 789 C C . LEU A 1 105 ? 64.890 52.598 51.637 1.00 27.71 127 LEU A C 1
ATOM 790 O O . LEU A 1 105 ? 64.552 51.634 50.956 1.00 26.86 127 LEU A O 1
ATOM 795 N N . THR A 1 106 ? 65.209 52.487 52.946 1.00 23.71 128 THR A N 1
ATOM 796 C CA . THR A 1 106 ? 65.178 51.213 53.671 1.00 23.67 128 THR A CA 1
ATOM 797 C C . THR A 1 106 ? 63.727 50.729 53.761 1.00 27.70 128 THR A C 1
ATOM 798 O O . THR A 1 106 ? 63.457 49.537 53.568 1.00 27.34 128 THR A O 1
ATOM 802 N N . GLU A 1 107 ? 62.796 51.674 54.011 1.00 23.88 129 GLU A N 1
ATOM 803 C CA . GLU A 1 107 ? 61.379 51.399 54.074 1.00 23.24 129 GLU A CA 1
ATOM 804 C C . GLU A 1 107 ? 60.864 50.936 52.710 1.00 28.80 129 GLU A C 1
ATOM 805 O O . GLU A 1 107 ? 60.109 49.962 52.672 1.00 30.60 129 GLU A O 1
ATOM 811 N N . LEU A 1 108 ? 61.323 51.554 51.599 1.00 24.61 130 LEU A N 1
ATOM 812 C CA . LEU A 1 108 ? 60.941 51.110 50.248 1.00 23.91 130 LEU A CA 1
ATOM 813 C C . LEU A 1 108 ? 61.345 49.649 50.054 1.00 28.52 130 LEU A C 1
ATOM 814 O O . LEU A 1 108 ? 60.486 48.850 49.721 1.00 30.47 130 LEU A O 1
ATOM 819 N N . PHE A 1 109 ? 62.620 49.292 50.322 1.00 24.28 131 PHE A N 1
ATOM 820 C CA . PHE A 1 109 ? 63.144 47.926 50.190 1.00 23.57 131 PHE A CA 1
ATOM 821 C C . PHE A 1 109 ? 62.382 46.923 51.071 1.00 28.69 131 PHE A C 1
ATOM 822 O O . PHE A 1 109 ? 62.165 45.792 50.657 1.00 28.38 131 PHE A O 1
ATOM 830 N N . ASP A 1 110 ? 62.051 47.326 52.312 1.00 26.27 132 ASP A N 1
ATOM 831 C CA . ASP A 1 110 ? 61.359 46.503 53.314 1.00 26.59 132 ASP A CA 1
ATOM 832 C C . ASP A 1 110 ? 59.920 46.184 52.874 1.00 30.50 132 ASP A C 1
ATOM 833 O O . ASP A 1 110 ? 59.392 45.112 53.143 1.00 31.09 132 ASP A O 1
ATOM 846 N N . VAL A 1 112 ? 58.838 46.435 49.475 1.00 22.56 134 VAL A N 1
ATOM 847 C CA . VAL A 1 112 ? 58.825 45.764 48.163 1.00 21.71 134 VAL A CA 1
ATOM 848 C C . VAL A 1 112 ? 59.254 44.270 48.266 1.00 26.86 134 VAL A C 1
ATOM 849 O O . VAL A 1 112 ? 58.569 43.397 47.715 1.00 26.93 134 VAL A O 1
ATOM 853 N N . GLY A 1 113 ? 60.357 43.999 48.957 1.00 22.33 135 GLY A N 1
ATOM 854 C CA . GLY A 1 113 ? 60.862 42.640 49.144 1.00 21.03 135 GLY A CA 1
ATOM 855 C C . GLY A 1 113 ? 62.370 42.594 49.167 1.00 24.42 135 GLY A C 1
ATOM 856 O O . GLY A 1 113 ? 63.027 43.594 48.862 1.00 21.98 135 GLY A O 1
ATOM 857 N N . ASN A 1 114 ? 62.915 41.429 49.546 1.00 22.50 136 ASN A N 1
ATOM 858 C CA . ASN A 1 114 ? 64.345 41.140 49.635 1.00 21.93 136 ASN A CA 1
ATOM 859 C C . ASN A 1 114 ? 64.995 40.948 48.260 1.00 29.68 136 ASN A C 1
ATOM 860 O O . ASN A 1 114 ? 64.319 40.587 47.305 1.00 30.13 136 ASN A O 1
ATOM 865 N N . THR A 1 115 ? 66.319 41.136 48.174 1.00 28.02 137 THR A N 1
ATOM 866 C CA . THR A 1 115 ? 67.055 40.907 46.931 1.00 27.92 137 THR A CA 1
ATOM 867 C C . THR A 1 115 ? 68.172 39.881 47.184 1.00 31.97 137 THR A C 1
ATOM 868 O O . THR A 1 115 ? 68.854 39.938 48.216 1.00 32.19 137 THR A O 1
ATOM 872 N N . THR A 1 116 ? 68.344 38.947 46.242 1.00 28.48 138 THR A N 1
ATOM 873 C CA . THR A 1 116 ? 69.383 37.919 46.281 1.00 28.89 138 THR A CA 1
ATOM 874 C C . THR A 1 116 ? 70.573 38.421 45.443 1.00 33.07 138 THR A C 1
ATOM 875 O O . THR A 1 116 ? 70.420 38.692 44.254 1.00 33.74 138 THR A O 1
ATOM 879 N N . LEU A 1 117 ? 71.737 38.582 46.082 1.00 29.30 139 LEU A N 1
ATOM 880 C CA . LEU A 1 117 ? 72.946 39.112 45.432 1.00 28.95 139 LEU A CA 1
ATOM 881 C C . LEU A 1 117 ? 74.152 38.237 45.676 1.00 31.04 139 LEU A C 1
ATOM 882 O O . LEU A 1 117 ? 74.317 37.696 46.774 1.00 29.59 139 LEU A O 1
ATOM 887 N N . THR A 1 118 ? 75.033 38.162 44.669 1.00 28.51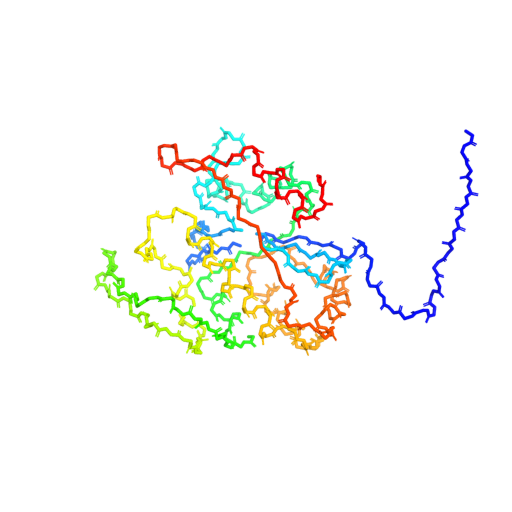 140 THR A N 1
ATOM 888 C CA . THR A 1 118 ? 76.295 37.433 44.765 1.00 29.16 140 THR A CA 1
ATOM 889 C C . THR A 1 118 ? 77.391 38.432 45.149 1.00 32.34 140 THR A C 1
ATOM 890 O O . THR A 1 118 ? 77.765 39.284 44.340 1.00 31.03 140 THR A O 1
ATOM 894 N N . VAL A 1 119 ? 77.898 38.321 46.387 1.00 30.07 141 VAL A N 1
ATOM 895 C CA . VAL A 1 119 ? 79.004 39.141 46.887 1.00 30.06 141 VAL A CA 1
ATOM 896 C C . VAL A 1 119 ? 80.313 38.476 46.371 1.00 36.70 141 VAL A C 1
ATOM 897 O O . VAL A 1 119 ? 80.558 37.298 46.673 1.00 35.97 141 VAL A O 1
ATOM 901 N N . PRO A 1 120 ? 81.092 39.184 45.502 1.00 35.45 142 PRO A N 1
ATOM 902 C CA . PRO A 1 120 ? 82.289 38.561 44.892 1.00 36.14 142 PRO A CA 1
ATOM 903 C C . PRO A 1 120 ? 83.383 38.168 45.888 1.00 39.91 142 PRO A C 1
ATOM 904 O O . PRO A 1 120 ? 84.018 37.128 45.692 1.00 40.01 142 PRO A O 1
ATOM 908 N N . SER A 1 121 ? 83.598 38.977 46.942 1.00 35.01 143 SER A N 1
ATOM 909 C CA . SER A 1 121 ? 84.594 38.685 47.976 1.00 35.22 143 SER A CA 1
ATOM 910 C C . SER A 1 121 ? 84.161 39.300 49.307 1.00 36.57 143 SER A C 1
ATOM 911 O O . SER A 1 121 ? 83.428 40.293 49.306 1.00 35.85 143 SER A O 1
ATOM 914 N N . GLU A 1 122 ? 84.571 38.693 50.440 1.00 31.96 144 GLU A N 1
ATOM 915 C CA . GLU A 1 122 ? 84.185 39.173 51.767 1.00 31.53 144 GLU A CA 1
ATOM 916 C C . GLU A 1 122 ? 84.625 40.636 52.018 1.00 38.06 144 GLU A C 1
ATOM 917 O O . GLU A 1 122 ? 85.761 41.013 51.710 1.00 38.07 144 GLU A O 1
ATOM 923 N N . ILE A 1 123 ? 83.713 41.438 52.592 1.00 35.60 145 ILE A N 1
ATOM 924 C CA . ILE A 1 123 ? 83.967 42.828 52.981 1.00 35.58 145 ILE A CA 1
ATOM 925 C C . ILE A 1 123 ? 83.974 42.903 54.511 1.00 39.36 145 ILE A C 1
ATOM 926 O O . ILE A 1 123 ? 83.062 42.395 55.161 1.00 39.05 145 ILE A O 1
ATOM 931 N N . LYS A 1 124 ? 85.017 43.504 55.075 1.00 36.90 146 LYS A N 1
ATOM 932 C CA . LYS A 1 124 ? 85.143 43.801 56.507 1.00 37.01 146 LYS A CA 1
ATOM 933 C C . LYS A 1 124 ? 85.553 45.268 56.555 1.00 42.72 146 LYS A C 1
ATOM 934 O O . LYS A 1 124 ? 86.751 45.571 56.514 1.00 43.66 146 LYS A O 1
ATOM 940 N N . TYR A 1 125 ? 84.557 46.185 56.474 1.00 38.99 147 TYR A N 1
ATOM 941 C CA . TYR A 1 125 ? 84.841 47.621 56.419 1.00 38.53 147 TYR A CA 1
ATOM 942 C C . TYR A 1 125 ? 84.994 48.221 57.810 1.00 41.19 147 TYR A C 1
ATOM 943 O O . TYR A 1 125 ? 84.064 48.181 58.618 1.00 38.73 147 TYR A O 1
ATOM 952 N N . GLU A 1 126 ? 86.180 48.799 58.068 1.00 40.13 148 GLU A N 1
ATOM 953 C CA . GLU A 1 126 ? 86.484 49.491 59.322 1.00 41.32 148 GLU A CA 1
ATOM 954 C C . GLU A 1 126 ? 86.155 50.981 59.147 1.00 43.87 148 GLU A C 1
ATOM 955 O O . GLU A 1 126 ? 86.890 51.711 58.470 1.00 42.83 148 GLU A O 1
ATOM 961 N N . ASN A 1 127 ? 84.988 51.391 59.692 1.00 40.16 149 ASN A N 1
ATOM 962 C CA . ASN A 1 127 ? 84.457 52.758 59.645 1.00 39.91 149 ASN A CA 1
ATOM 963 C C . ASN A 1 127 ? 85.142 53.631 60.694 1.00 44.33 149 ASN A C 1
ATOM 964 O O . ASN A 1 127 ? 84.874 53.507 61.891 1.00 43.49 149 ASN A O 1
ATOM 969 N N . LYS A 1 128 ? 86.035 54.512 60.231 1.00 41.92 150 LYS A N 1
ATOM 970 C CA . LYS A 1 128 ? 86.837 55.376 61.080 1.00 42.62 150 LYS A CA 1
ATOM 971 C C . LYS A 1 128 ? 86.059 56.632 61.546 1.00 46.28 150 LYS A C 1
ATOM 972 O O . LYS A 1 128 ? 86.584 57.401 62.358 1.00 47.19 150 LYS A O 1
ATOM 978 N N . LYS A 1 129 ? 84.796 56.793 61.114 1.00 41.01 151 LYS A N 1
ATOM 979 C CA . LYS A 1 129 ? 83.967 57.886 61.606 1.00 40.93 151 LYS A CA 1
ATOM 980 C C . LYS A 1 129 ? 83.366 57.502 62.977 1.00 47.87 151 LYS A C 1
ATOM 981 O O . LYS A 1 129 ? 83.449 58.293 63.919 1.00 48.10 151 LYS A O 1
ATOM 987 N N . ASP A 1 130 ? 82.779 56.278 63.086 1.00 45.90 152 ASP A N 1
ATOM 988 C CA . ASP A 1 130 ? 82.097 55.800 64.295 1.00 46.83 152 ASP A CA 1
ATOM 989 C C . ASP A 1 130 ? 82.789 54.620 65.013 1.00 51.45 152 ASP A C 1
ATOM 990 O O . ASP A 1 130 ? 82.254 54.151 66.022 1.00 51.45 152 ASP A O 1
ATOM 995 N N . ASN A 1 131 ? 83.961 54.153 64.516 1.00 48.77 153 ASN A N 1
ATOM 996 C CA . ASN A 1 131 ? 84.751 53.037 65.083 1.00 49.57 153 ASN A CA 1
ATOM 997 C C . ASN A 1 131 ? 83.959 51.699 65.097 1.00 54.15 153 ASN A C 1
ATOM 998 O O . ASN A 1 131 ? 83.946 50.978 66.103 1.00 54.23 153 ASN A O 1
ATOM 1003 N N . THR A 1 132 ? 83.303 51.380 63.960 1.00 50.47 154 THR A N 1
ATOM 1004 C CA . THR A 1 132 ? 82.539 50.141 63.776 1.00 49.69 154 THR A CA 1
ATOM 1005 C C . THR A 1 132 ? 83.108 49.341 62.616 1.00 52.84 154 THR A C 1
ATOM 1006 O O . THR A 1 132 ? 83.794 49.900 61.750 1.00 52.06 154 THR A O 1
ATOM 1010 N N . VAL A 1 133 ? 82.812 48.031 62.590 1.00 48.96 155 VAL A N 1
ATOM 1011 C CA . VAL A 1 133 ? 83.234 47.179 61.491 1.00 47.62 155 VAL A CA 1
ATOM 1012 C C . VAL A 1 133 ? 81.962 46.564 60.867 1.00 47.60 155 VAL A C 1
ATOM 1013 O O . VAL A 1 133 ? 81.091 46.066 61.585 1.00 46.78 155 VAL A O 1
ATOM 1017 N N . THR A 1 134 ? 81.818 46.732 59.537 1.00 41.80 156 THR A N 1
ATOM 1018 C CA . THR A 1 134 ? 80.708 46.218 58.730 1.00 40.11 156 THR A CA 1
ATOM 1019 C C . THR A 1 134 ? 81.205 44.957 58.045 1.00 42.70 156 THR A C 1
ATOM 1020 O O . THR A 1 134 ? 82.188 45.025 57.306 1.00 40.97 156 THR A O 1
ATOM 1024 N N . ILE A 1 135 ? 80.560 43.805 58.312 1.00 40.72 157 ILE A N 1
ATOM 1025 C CA . ILE A 1 135 ? 80.969 42.520 57.724 1.00 40.60 157 ILE A CA 1
ATOM 1026 C C . ILE A 1 135 ? 79.928 42.020 56.745 1.00 42.10 157 ILE A C 1
ATOM 1027 O O . ILE A 1 135 ? 78.855 41.605 57.164 1.00 41.05 157 ILE A O 1
ATOM 1032 N N . ILE A 1 136 ? 80.284 41.977 55.456 1.00 37.89 15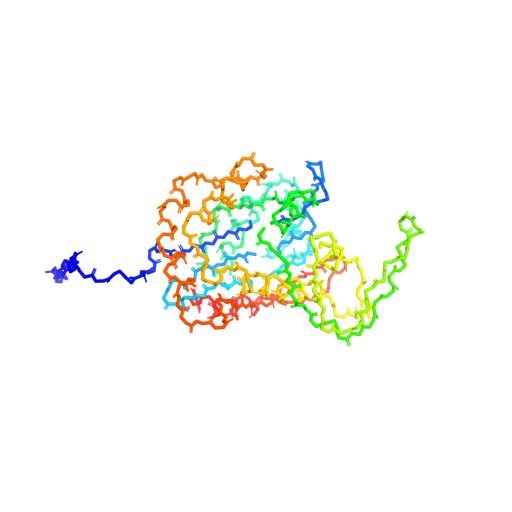8 ILE A N 1
ATOM 1033 C CA . ILE A 1 136 ? 79.457 41.419 54.383 1.00 36.14 158 ILE A CA 1
ATOM 1034 C C . ILE A 1 136 ? 80.206 40.178 53.872 1.00 36.30 158 ILE A C 1
ATOM 1035 O O . ILE A 1 136 ? 81.336 40.290 53.397 1.00 34.99 158 ILE A O 1
ATOM 1040 N N . LYS A 1 137 ? 79.607 38.996 54.037 1.00 31.20 159 LYS A N 1
ATOM 1041 C CA . LYS A 1 137 ? 80.265 37.758 53.636 1.00 30.49 159 LYS A CA 1
ATOM 1042 C C . LYS A 1 137 ? 80.116 37.529 52.143 1.00 32.42 159 LYS A C 1
ATOM 1043 O O . LYS A 1 137 ? 79.231 38.096 51.499 1.00 30.35 159 LYS A O 1
ATOM 1049 N N . LYS A 1 138 ? 81.045 36.749 51.593 1.00 30.07 160 LYS A N 1
ATOM 1050 C CA . LYS A 1 138 ? 81.104 36.366 50.186 1.00 29.69 160 LYS A CA 1
ATOM 1051 C C . LYS A 1 138 ? 79.977 35.366 49.914 1.00 33.26 160 LYS A C 1
ATOM 1052 O O . LYS A 1 138 ? 79.596 34.620 50.829 1.00 32.81 160 LYS A O 1
ATOM 1058 N N . GLY A 1 139 ? 79.468 35.353 48.680 1.00 29.51 161 GLY A N 1
ATOM 1059 C CA . GLY A 1 139 ? 78.450 34.396 48.258 1.00 29.30 161 GLY A CA 1
ATOM 1060 C C . GLY A 1 139 ? 77.098 34.954 47.880 1.00 32.56 161 GLY A C 1
ATOM 1061 O O . GLY A 1 139 ? 76.814 36.136 48.099 1.00 30.42 161 GLY A O 1
ATOM 1062 N N . THR A 1 140 ? 76.253 34.080 47.298 1.00 30.34 162 THR A N 1
ATOM 1063 C CA . THR A 1 140 ? 74.892 34.385 46.868 1.00 29.89 162 THR A CA 1
ATOM 1064 C C . THR A 1 140 ? 74.030 34.335 48.125 1.00 34.34 162 THR A C 1
ATOM 1065 O O . THR A 1 140 ? 73.975 33.312 48.800 1.00 35.29 162 THR A O 1
ATOM 1069 N N . GLN A 1 141 ? 73.446 35.472 48.486 1.00 30.64 163 GLN A N 1
ATOM 1070 C CA . GLN A 1 141 ? 72.725 35.631 49.746 1.00 30.60 163 GLN A CA 1
ATOM 1071 C C . GLN A 1 141 ? 71.463 36.472 49.611 1.00 32.68 163 GLN A C 1
ATOM 1072 O O . GLN A 1 141 ? 71.399 37.330 48.728 1.00 31.65 163 GLN A O 1
ATOM 1078 N N . ILE A 1 142 ? 70.500 36.281 50.550 1.00 29.33 164 ILE A N 1
ATOM 1079 C CA . ILE A 1 142 ? 69.214 36.986 50.600 1.00 29.26 164 ILE A CA 1
ATOM 1080 C C . ILE A 1 142 ? 69.376 38.201 51.476 1.00 33.96 164 ILE A C 1
ATOM 1081 O O . ILE A 1 142 ? 69.587 38.063 52.681 1.00 34.70 164 ILE A O 1
ATOM 1086 N N . PHE A 1 143 ? 69.261 39.392 50.882 1.00 29.36 165 PHE A N 1
ATOM 1087 C CA . PHE A 1 143 ? 69.467 40.641 51.610 1.00 28.69 165 PHE A CA 1
ATOM 1088 C C . PHE A 1 143 ? 68.166 41.270 52.082 1.00 33.68 165 PHE A C 1
ATOM 1089 O O . PHE A 1 143 ? 67.306 41.572 51.261 1.00 33.76 165 PHE A O 1
ATOM 1097 N N . THR A 1 144 ? 68.047 41.518 53.402 1.00 30.69 166 THR A N 1
ATOM 1098 C CA . THR A 1 144 ? 66.898 42.223 53.966 1.00 30.41 166 THR A CA 1
ATOM 1099 C C . THR A 1 144 ? 67.158 43.732 53.779 1.00 33.57 166 THR A C 1
ATOM 1100 O O . THR A 1 144 ? 68.262 44.105 53.383 1.00 33.29 166 THR A O 1
ATOM 1104 N N . ALA A 1 145 ? 66.134 44.584 54.005 1.00 29.66 167 ALA A N 1
ATOM 1105 C CA . ALA A 1 145 ? 66.160 46.042 53.829 1.00 28.53 167 ALA A CA 1
ATOM 1106 C C . ALA A 1 145 ? 67.428 46.705 54.373 1.00 31.26 167 ALA A C 1
ATOM 1107 O O . ALA A 1 145 ? 68.121 47.374 53.600 1.00 30.42 167 ALA A O 1
ATOM 1109 N N . GLU A 1 146 ? 67.722 46.529 55.687 1.00 27.61 168 GLU A N 1
ATOM 1110 C CA . GLU A 1 146 ? 68.877 47.141 56.349 1.00 28.14 168 GLU A CA 1
ATOM 1111 C C . GLU A 1 146 ? 70.227 46.613 55.819 1.00 30.21 168 GLU A C 1
ATOM 1112 O O . GLU A 1 146 ? 71.179 47.383 55.744 1.00 29.02 168 GLU A O 1
ATOM 1118 N N . GLN A 1 147 ? 70.301 45.323 55.446 1.00 27.10 169 GLN A N 1
ATOM 1119 C CA . GLN A 1 147 ? 71.517 44.691 54.902 1.00 26.88 169 GLN A CA 1
ATOM 1120 C C . GLN A 1 147 ? 71.780 45.235 53.528 1.00 29.65 169 GLN A C 1
ATOM 1121 O O . GLN A 1 147 ? 72.931 45.510 53.183 1.00 29.85 169 GLN A O 1
ATOM 1140 N N . TYR A 1 149 ? 70.652 48.194 52.304 1.00 23.62 171 TYR A N 1
ATOM 1141 C CA . TYR A 1 149 ? 71.026 49.607 52.453 1.00 23.59 171 TYR A CA 1
ATOM 1142 C C . TYR A 1 149 ? 72.536 49.739 52.808 1.00 29.18 171 TYR A C 1
ATOM 1143 O O . TYR A 1 149 ? 73.242 50.479 52.125 1.00 29.12 171 TYR A O 1
ATOM 1152 N N . ALA A 1 150 ? 73.017 49.016 53.850 1.00 25.33 172 ALA A N 1
ATOM 1153 C CA . ALA A 1 150 ? 74.422 49.030 54.304 1.00 24.65 172 ALA A CA 1
ATOM 1154 C C . ALA A 1 150 ? 75.406 48.617 53.189 1.00 28.98 172 ALA A C 1
ATOM 1155 O O . ALA A 1 150 ? 76.443 49.262 53.014 1.00 27.78 172 ALA A O 1
ATOM 1157 N N . TYR A 1 151 ? 75.062 47.578 52.417 1.00 26.59 173 TYR A N 1
ATOM 1158 C CA . TYR A 1 151 ? 75.873 47.113 51.277 1.00 25.97 173 TYR A CA 1
ATOM 1159 C C . TYR A 1 151 ? 75.985 48.204 50.200 1.00 27.32 173 TYR A C 1
ATOM 1160 O O . TYR A 1 151 ? 77.065 48.477 49.702 1.00 26.40 173 TYR A O 1
ATOM 1169 N N . LEU A 1 152 ? 74.863 48.824 49.868 1.00 24.68 174 LEU A N 1
ATOM 1170 C CA . LEU A 1 152 ? 74.711 49.823 48.826 1.00 24.37 174 LEU A CA 1
ATOM 1171 C C . LEU A 1 152 ? 75.438 51.150 49.121 1.00 23.84 174 LEU A C 1
ATOM 1172 O O . LEU A 1 152 ? 75.838 51.848 48.176 1.00 19.44 174 LEU A O 1
ATOM 1177 N N . THR A 1 153 ? 75.576 51.497 50.419 1.00 19.72 175 THR A N 1
ATOM 1178 C CA . THR A 1 153 ? 76.127 52.759 50.869 1.00 20.74 175 THR A CA 1
ATOM 1179 C C . THR A 1 153 ? 77.520 52.664 51.553 1.00 27.86 175 THR A C 1
ATOM 1180 O O . THR A 1 153 ? 77.915 53.636 52.209 1.00 28.55 175 THR A O 1
ATOM 1184 N N . LEU A 1 154 ? 78.280 51.552 51.372 1.00 24.96 176 LEU A N 1
ATOM 1185 C CA . LEU A 1 154 ? 79.620 51.444 51.956 1.00 25.60 176 LEU A CA 1
ATOM 1186 C C . LEU A 1 154 ? 80.544 52.539 51.422 1.00 31.57 176 LEU A C 1
ATOM 1187 O O . LEU A 1 154 ? 80.667 52.713 50.201 1.00 30.18 176 LEU A O 1
ATOM 1192 N N . PRO A 1 155 ? 81.231 53.262 52.325 1.00 31.34 177 PRO A N 1
ATOM 1193 C CA . PRO A 1 155 ? 82.126 54.345 51.874 1.00 32.31 177 PRO A CA 1
ATOM 1194 C C . PRO A 1 155 ? 83.368 53.829 51.128 1.00 39.15 177 PRO A C 1
ATOM 1195 O O . PRO A 1 155 ? 83.999 54.591 50.389 1.00 39.54 177 PRO A O 1
ATOM 1199 N N . ASP A 1 156 ? 83.704 52.530 51.317 1.00 36.52 178 ASP A N 1
ATOM 1200 C CA . ASP A 1 156 ? 84.846 51.852 50.710 1.00 36.94 178 ASP A CA 1
ATOM 1201 C C . ASP A 1 156 ? 84.595 50.352 50.560 1.00 38.09 178 ASP A C 1
ATOM 1202 O O . ASP A 1 156 ? 84.345 49.652 51.552 1.00 35.73 178 ASP A O 1
ATOM 1207 N N . TYR A 1 157 ? 84.720 49.867 49.312 1.00 34.76 179 TYR A N 1
ATOM 1208 C CA . TYR A 1 157 ? 84.554 48.469 48.931 1.00 35.34 179 TYR A CA 1
ATOM 1209 C C . TYR A 1 157 ? 85.913 47.715 48.820 1.00 41.80 179 TYR A C 1
ATOM 1210 O O . TYR A 1 157 ? 85.940 46.546 48.412 1.00 41.09 179 TYR A O 1
ATOM 1219 N N . GLY A 1 158 ? 87.010 48.392 49.169 1.00 40.32 180 GLY A N 1
ATOM 1220 C CA . GLY A 1 158 ? 88.365 47.850 49.076 1.00 41.33 180 GLY A CA 1
ATOM 1221 C C . GLY A 1 158 ? 88.828 47.677 47.639 1.00 45.71 180 GLY A C 1
ATOM 1222 O O . GLY A 1 158 ? 89.610 46.770 47.341 1.00 46.41 180 GLY A O 1
ATOM 1223 N N . VAL A 1 159 ? 88.318 48.531 46.726 1.00 41.34 181 VAL A N 1
ATOM 1224 C CA . VAL A 1 159 ? 88.622 48.508 45.289 1.00 41.24 181 VAL A CA 1
ATOM 1225 C C . VAL A 1 159 ? 89.172 49.886 44.880 1.00 45.64 181 VAL A C 1
ATOM 1226 O O . VAL A 1 159 ? 88.643 50.905 45.333 1.00 46.58 181 VAL A O 1
ATOM 1230 N N . LYS A 1 160 ? 90.208 49.929 44.018 1.00 41.87 182 LYS A N 1
ATOM 1231 C CA . LYS A 1 160 ? 90.780 51.192 43.522 1.00 41.72 182 LYS A CA 1
ATOM 1232 C C . LYS A 1 160 ? 89.740 51.926 42.631 1.00 44.81 182 LYS A C 1
ATOM 1233 O O . LYS A 1 160 ? 89.537 53.133 42.794 1.00 44.57 182 LYS A O 1
ATOM 1239 N N . ASP A 1 161 ? 89.060 51.173 41.743 1.00 40.32 183 ASP A N 1
ATOM 1240 C CA . ASP A 1 161 ? 88.030 51.636 40.801 1.00 39.24 183 ASP A CA 1
ATOM 1241 C C . ASP A 1 161 ? 87.110 52.727 41.393 1.00 41.72 183 ASP A C 1
ATOM 1242 O O . ASP A 1 161 ? 86.267 52.439 42.251 1.00 38.95 183 ASP A O 1
ATOM 1247 N N . GLU A 1 162 ? 87.289 53.988 40.930 1.00 39.21 184 GLU A N 1
ATOM 1248 C CA . GLU A 1 162 ? 86.481 55.114 41.417 1.00 38.48 184 GLU A CA 1
ATOM 1249 C C . GLU A 1 162 ? 84.996 54.961 41.033 1.00 37.52 184 GLU A C 1
ATOM 1250 O O . GLU A 1 162 ? 84.143 55.520 41.717 1.00 34.95 184 GLU A O 1
ATOM 1256 N N . LEU A 1 163 ? 84.700 54.166 39.973 1.00 32.52 185 LEU A N 1
ATOM 1257 C CA . LEU A 1 163 ? 83.339 53.917 39.496 1.00 30.37 185 LEU A CA 1
ATOM 1258 C C . LEU A 1 163 ? 82.683 52.703 40.156 1.00 32.69 185 LEU A C 1
ATOM 1259 O O . LEU A 1 163 ? 81.487 52.505 39.973 1.00 31.58 185 LEU A O 1
ATOM 1264 N N . TYR A 1 164 ? 83.441 51.898 40.922 1.00 29.70 186 TYR A N 1
ATOM 1265 C CA . TYR A 1 164 ? 82.913 50.703 41.594 1.00 28.78 186 TYR A CA 1
ATOM 1266 C C . TYR A 1 164 ? 81.650 50.976 42.455 1.00 31.24 186 TYR A C 1
ATOM 1267 O O . TYR A 1 164 ? 80.715 50.178 42.328 1.00 30.61 186 TYR A O 1
ATOM 1276 N N . PRO A 1 165 ? 81.537 52.051 43.293 1.00 28.46 187 PRO A N 1
ATOM 1277 C CA . PRO A 1 165 ? 80.279 52.248 44.055 1.00 27.90 187 PRO A CA 1
ATOM 1278 C C . PRO A 1 165 ? 79.062 52.452 43.127 1.00 31.70 187 PRO A C 1
ATOM 1279 O O . PRO A 1 165 ? 77.958 52.029 43.465 1.00 30.01 187 PRO A O 1
ATOM 1283 N N . CYS A 1 166 ? 79.293 53.045 41.936 1.00 28.16 188 CYS A N 1
ATOM 1284 C CA . CYS A 1 166 ? 78.297 53.279 40.886 1.00 28.17 188 CYS A CA 1
ATOM 1285 C C . CYS A 1 166 ? 77.893 51.959 40.244 1.00 30.54 188 CYS A C 1
ATOM 1286 O O . CYS A 1 166 ? 76.709 51.730 40.009 1.00 29.73 188 CYS A O 1
ATOM 1289 N N . LYS A 1 167 ? 78.898 51.119 39.926 1.00 27.06 189 LYS A N 1
ATOM 1290 C CA . LYS A 1 167 ? 78.759 49.803 39.314 1.00 26.18 189 LYS A CA 1
ATOM 1291 C C . LYS A 1 167 ? 77.980 48.884 40.247 1.00 28.76 189 LYS A C 1
ATOM 1292 O O . LYS A 1 167 ? 77.075 48.196 39.796 1.00 28.50 189 LYS A O 1
ATOM 1298 N N . LEU A 1 168 ? 78.293 48.924 41.553 1.00 25.68 190 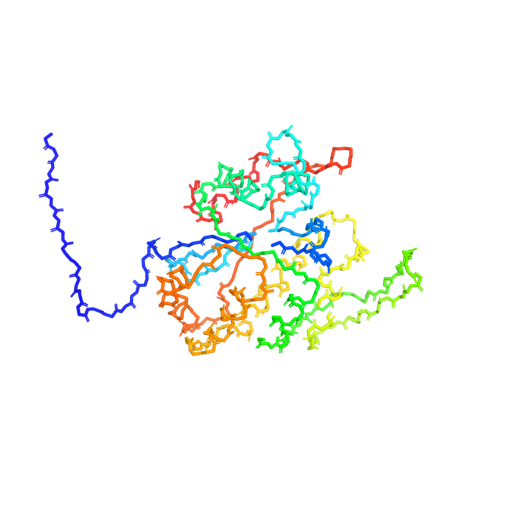LEU A N 1
ATOM 1299 C CA . LEU A 1 168 ? 77.620 48.126 42.579 1.00 25.21 190 LEU A CA 1
ATOM 1300 C C . LEU A 1 168 ? 76.175 48.582 42.710 1.00 28.39 190 LEU A C 1
ATOM 1301 O O . LEU A 1 168 ? 75.268 47.752 42.657 1.00 27.98 190 LEU A O 1
ATOM 1306 N N . ASN A 1 169 ? 75.954 49.912 42.829 1.00 24.35 191 ASN A N 1
ATOM 1307 C CA . ASN A 1 169 ? 74.617 50.461 42.940 1.00 23.53 191 ASN A CA 1
ATOM 1308 C C . ASN A 1 169 ? 73.775 50.129 41.696 1.00 28.45 191 ASN A C 1
ATOM 1309 O O . ASN A 1 169 ? 72.642 49.654 41.850 1.00 27.69 191 ASN A O 1
ATOM 1314 N N . ALA A 1 170 ? 74.336 50.301 40.473 1.00 25.49 192 ALA A N 1
ATOM 1315 C CA . ALA A 1 170 ? 73.612 49.977 39.232 1.00 25.63 192 ALA A CA 1
ATOM 1316 C C . ALA A 1 170 ? 73.104 48.518 39.224 1.00 30.81 192 ALA A C 1
ATOM 1317 O O . ALA A 1 170 ? 71.921 48.277 38.990 1.00 31.57 192 ALA A O 1
ATOM 1319 N N . THR A 1 171 ? 74.000 47.577 39.546 1.00 26.83 193 THR A N 1
ATOM 1320 C CA . THR A 1 171 ? 73.819 46.135 39.561 1.00 26.55 193 THR A CA 1
ATOM 1321 C C . THR A 1 171 ? 72.828 45.707 40.643 1.00 29.22 193 THR A C 1
ATOM 1322 O O . THR A 1 171 ? 71.912 44.954 40.347 1.00 29.39 193 THR A O 1
ATOM 1326 N N . VAL A 1 172 ? 73.047 46.135 41.896 1.00 24.57 194 VAL A N 1
ATOM 1327 C CA . VAL A 1 172 ? 72.192 45.791 43.037 1.00 24.83 194 VAL A CA 1
ATOM 1328 C C . VAL A 1 172 ? 70.749 46.334 42.808 1.00 28.18 194 VAL A C 1
ATOM 1329 O O . VAL A 1 172 ? 69.784 45.606 43.046 1.00 27.66 194 VAL A O 1
ATOM 1333 N N . ILE A 1 173 ? 70.611 47.577 42.309 1.00 24.05 195 ILE A N 1
ATOM 1334 C CA . ILE A 1 173 ? 69.293 48.167 42.035 1.00 23.43 195 ILE A CA 1
ATOM 1335 C C . ILE A 1 1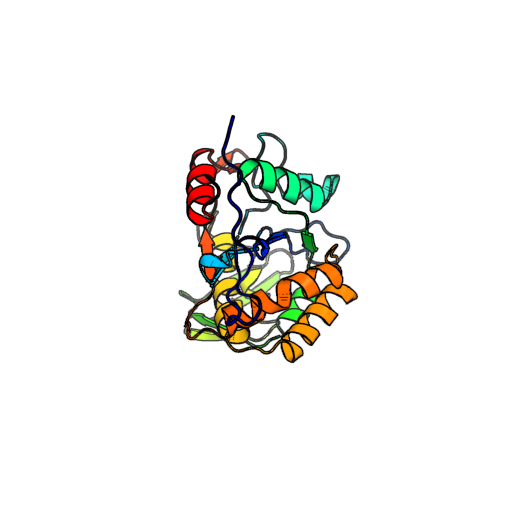73 ? 68.627 47.440 40.849 1.00 27.87 195 ILE A C 1
ATOM 1336 O O . ILE A 1 173 ? 67.408 47.221 40.897 1.00 28.42 195 ILE A O 1
ATOM 1341 N N . SER A 1 174 ? 69.417 47.017 39.829 1.00 24.53 196 SER A N 1
ATOM 1342 C CA . SER A 1 174 ? 68.913 46.242 38.684 1.00 23.88 196 SER A CA 1
ATOM 1343 C C . SER A 1 174 ? 68.311 44.925 39.162 1.00 29.02 196 SER A C 1
ATOM 1344 O O . SER A 1 174 ? 67.216 44.539 38.744 1.00 28.17 196 SER A O 1
ATOM 1347 N N . SER A 1 175 ? 69.035 44.254 40.072 1.00 27.29 197 SER A N 1
ATOM 1348 C CA . SER A 1 175 ? 68.639 42.986 40.677 1.00 27.06 197 SER A CA 1
ATOM 1349 C C . SER A 1 175 ? 67.361 43.159 41.504 1.00 29.71 197 SER A C 1
ATOM 1350 O O . SER A 1 175 ? 66.467 42.329 41.402 1.00 29.97 197 SER A O 1
ATOM 1353 N N . PHE A 1 176 ? 67.264 44.248 42.276 1.00 26.03 198 PHE A N 1
ATOM 1354 C CA . PHE A 1 176 ? 66.092 44.611 43.098 1.00 26.15 198 PHE A CA 1
ATOM 1355 C C . PHE A 1 176 ? 64.825 44.808 42.237 1.00 30.42 198 PHE A C 1
ATOM 1356 O O . PHE A 1 176 ? 63.751 44.347 42.624 1.00 29.49 198 PHE A O 1
ATOM 1364 N N . ILE A 1 177 ? 64.964 45.474 41.068 1.00 28.24 199 ILE A N 1
ATOM 1365 C CA . ILE A 1 177 ? 63.860 45.738 40.141 1.00 27.69 199 ILE A CA 1
ATOM 1366 C C . ILE A 1 177 ? 63.418 44.432 39.452 1.00 32.86 199 ILE A C 1
ATOM 1367 O O . ILE A 1 177 ? 62.223 44.183 39.342 1.00 32.06 199 ILE A O 1
ATOM 1372 N N . ASP A 1 178 ? 64.375 43.622 38.980 1.00 30.56 200 ASP A N 1
ATOM 1373 C CA . ASP A 1 178 ? 64.101 42.351 38.300 1.00 30.16 200 ASP A CA 1
ATOM 1374 C C . ASP A 1 178 ? 63.478 41.299 39.209 1.00 33.05 200 ASP A C 1
ATOM 1375 O O . ASP A 1 178 ? 62.560 40.599 38.778 1.00 34.79 200 ASP A O 1
ATOM 1380 N N . GLN A 1 179 ? 63.977 41.161 40.439 1.00 27.17 201 GLN A N 1
ATOM 1381 C CA . GLN A 1 179 ? 63.485 40.117 41.340 1.00 27.90 201 GLN A CA 1
ATOM 1382 C C . GLN A 1 179 ? 62.159 40.439 42.020 1.00 34.41 201 GLN A C 1
ATOM 1383 O O . GLN A 1 179 ? 61.473 39.503 42.452 1.00 35.65 201 GLN A O 1
ATOM 1389 N N . ASN A 1 180 ? 61.806 41.729 42.151 1.00 30.70 202 ASN A N 1
ATOM 1390 C CA . ASN A 1 180 ? 60.600 42.117 42.882 1.00 30.34 202 ASN A CA 1
ATOM 1391 C C . ASN A 1 180 ? 59.571 42.904 42.086 1.00 34.88 202 ASN A C 1
ATOM 1392 O O . ASN A 1 180 ? 58.501 43.155 42.637 1.00 35.77 202 ASN A O 1
ATOM 1397 N N . PHE A 1 181 ? 59.874 43.348 40.853 1.00 30.88 203 PHE A N 1
ATOM 1398 C CA . PHE A 1 181 ? 58.880 44.129 40.098 1.00 31.32 203 PHE A CA 1
ATOM 1399 C C . PHE A 1 181 ? 58.341 43.366 38.917 1.00 36.00 203 PHE A C 1
ATOM 1400 O O . PHE A 1 181 ? 57.225 43.654 38.495 1.00 35.24 203 PHE A O 1
ATOM 1408 N N . ILE A 1 182 ? 59.109 42.398 38.377 1.00 33.79 204 ILE A N 1
ATOM 1409 C CA . ILE A 1 182 ? 58.629 41.587 37.257 1.00 34.23 204 ILE A CA 1
ATOM 1410 C C . ILE A 1 182 ? 57.468 40.742 37.794 1.00 39.18 204 ILE A C 1
ATOM 1411 O O . ILE A 1 182 ? 57.609 40.083 38.823 1.00 38.70 204 ILE A O 1
ATOM 1416 N N . GLY A 1 183 ? 56.316 40.867 37.151 1.00 36.41 205 GLY A N 1
ATOM 1417 C CA . GLY A 1 183 ? 55.113 40.143 37.535 1.00 37.20 205 GLY A CA 1
ATOM 1418 C C . GLY A 1 183 ? 54.242 40.841 38.563 1.00 41.50 205 GLY A C 1
ATOM 1419 O O . GLY A 1 183 ? 53.215 40.278 38.957 1.00 40.63 205 GLY A O 1
ATOM 1420 N N . THR A 1 184 ? 54.629 42.068 39.018 1.00 38.57 206 THR A N 1
ATOM 1421 C CA . THR A 1 184 ? 53.801 42.793 39.995 1.00 38.64 206 THR A CA 1
ATOM 1422 C C . THR A 1 184 ? 52.551 43.364 39.322 1.00 42.36 206 THR A C 1
ATOM 1423 O O . THR A 1 184 ? 52.544 43.579 38.099 1.00 42.47 206 THR A O 1
ATOM 1427 N N . SER A 1 185 ? 51.484 43.566 40.125 1.00 37.35 207 SER A N 1
ATOM 1428 C CA . SER A 1 185 ? 50.209 44.126 39.666 1.00 36.91 207 SER A CA 1
ATOM 1429 C C . SER A 1 185 ? 50.166 45.638 39.882 1.00 36.59 207 SER A C 1
ATOM 1430 O O . SER A 1 185 ? 51.009 46.183 40.606 1.00 34.08 207 SER A O 1
ATOM 1433 N N . SER A 1 186 ? 49.171 46.310 39.270 1.00 32.92 208 SER A N 1
ATOM 1434 C CA . SER A 1 186 ? 48.968 47.744 39.457 1.00 32.83 208 SER A CA 1
ATOM 1435 C C . SER A 1 186 ? 48.532 48.014 40.916 1.00 35.24 208 SER A C 1
ATOM 1436 O O . SER A 1 186 ? 48.914 49.037 41.466 1.00 33.17 208 SER A O 1
ATOM 1439 N N . LYS A 1 187 ? 47.811 47.058 41.546 1.00 32.17 209 LYS A N 1
ATOM 1440 C CA . LYS A 1 187 ? 47.361 47.119 42.948 1.00 32.58 209 LYS A CA 1
ATOM 1441 C C . LYS A 1 187 ? 48.575 47.183 43.893 1.00 35.70 209 LYS A C 1
ATOM 1442 O O . LYS A 1 187 ? 48.585 48.005 44.818 1.00 35.22 209 LYS A O 1
ATOM 1448 N N . THR A 1 188 ? 49.589 46.318 43.654 1.00 31.29 210 THR A N 1
ATOM 1449 C CA . THR A 1 188 ? 50.845 46.269 44.410 1.00 30.74 210 THR A CA 1
ATOM 1450 C C . THR A 1 188 ? 51.639 47.558 44.157 1.00 35.01 210 THR A C 1
ATOM 1451 O O . THR A 1 188 ? 52.036 48.230 45.111 1.00 34.76 210 THR A O 1
ATOM 1455 N N . LEU A 1 189 ? 51.832 47.920 42.872 1.00 31.96 211 LEU A N 1
ATOM 1456 C CA . LEU A 1 189 ? 52.521 49.147 42.475 1.00 31.63 211 LEU A CA 1
ATOM 1457 C C . LEU A 1 189 ? 51.846 50.392 43.064 1.00 34.15 211 LEU A C 1
ATOM 1458 O O . LEU A 1 189 ? 52.541 51.394 43.291 1.00 33.38 211 LEU A O 1
ATOM 1463 N N . ASP A 1 190 ? 50.500 50.328 43.308 1.00 29.72 212 ASP A N 1
ATOM 1464 C CA . ASP A 1 190 ? 49.722 51.417 43.922 1.00 29.74 212 ASP A CA 1
ATOM 1465 C C . ASP A 1 190 ? 50.167 51.647 45.360 1.00 33.03 212 ASP A C 1
ATOM 1466 O O . ASP A 1 190 ? 50.095 52.781 45.831 1.00 31.95 212 ASP A O 1
ATOM 1471 N N . GLU A 1 191 ? 50.608 50.566 46.063 1.00 29.57 213 GLU A N 1
ATOM 1472 C CA . GLU A 1 191 ? 51.130 50.677 47.431 1.00 29.13 213 GLU A CA 1
ATOM 1473 C C . GLU A 1 191 ? 52.513 51.335 47.396 1.00 30.29 213 GLU A C 1
ATOM 1474 O O . GLU A 1 191 ? 52.851 52.092 48.294 1.00 29.28 213 GLU A O 1
ATOM 1480 N N . TYR A 1 192 ? 53.319 51.031 46.374 1.00 26.37 214 TYR A N 1
ATOM 1481 C CA . TYR A 1 192 ? 54.673 51.583 46.294 1.00 26.11 214 TYR A CA 1
ATOM 1482 C C . TYR A 1 192 ? 54.608 53.089 46.025 1.00 29.26 214 TYR A C 1
ATOM 1483 O O . TYR A 1 192 ? 55.186 53.860 46.782 1.00 27.53 214 TYR A O 1
ATOM 1492 N N . ILE A 1 193 ? 53.825 53.498 45.020 1.00 26.86 215 ILE A N 1
ATOM 1493 C CA . ILE A 1 193 ? 53.649 54.896 44.664 1.00 26.64 215 ILE A CA 1
ATOM 1494 C C . ILE A 1 193 ? 52.946 55.694 45.771 1.00 29.01 215 ILE A C 1
ATOM 1495 O O . ILE A 1 193 ? 53.262 56.877 45.939 1.00 27.85 215 ILE A O 1
ATOM 1500 N N . ASN A 1 194 ? 52.010 55.067 46.518 1.00 25.93 216 ASN A N 1
ATOM 1501 C CA . ASN A 1 194 ? 51.358 55.754 47.629 1.00 25.85 216 ASN A CA 1
ATOM 1502 C C . ASN A 1 194 ? 52.434 56.149 48.663 1.00 27.46 216 ASN A C 1
ATOM 1503 O O . ASN A 1 194 ? 52.390 57.270 49.178 1.00 26.05 216 ASN A O 1
ATOM 1508 N N . PHE A 1 195 ? 53.436 55.263 48.902 1.00 23.07 217 PHE A N 1
ATOM 1509 C CA . PHE A 1 195 ? 54.562 55.528 49.811 1.00 22.86 217 PHE A CA 1
ATOM 1510 C C . PHE A 1 195 ? 55.501 56.638 49.242 1.00 26.13 217 PHE A C 1
ATOM 1511 O O . PHE A 1 195 ? 55.922 57.519 49.991 1.00 23.64 217 PHE A O 1
ATOM 1519 N N . ILE A 1 196 ? 55.856 56.555 47.936 1.00 23.49 218 ILE A N 1
ATOM 1520 C CA . ILE A 1 196 ? 56.731 57.541 47.290 1.00 24.60 218 ILE A CA 1
ATOM 1521 C C . ILE A 1 196 ? 56.137 58.966 47.417 1.00 30.04 218 ILE A C 1
ATOM 1522 O O . ILE A 1 196 ? 56.817 59.867 47.901 1.00 29.76 218 ILE A O 1
ATOM 1527 N N . ILE A 1 197 ? 54.872 59.143 47.006 1.00 27.42 219 ILE A N 1
ATOM 1528 C CA . ILE A 1 197 ? 54.178 60.431 46.978 1.00 27.64 219 ILE A CA 1
ATOM 1529 C C . ILE A 1 197 ? 54.011 61.010 48.390 1.00 31.62 219 ILE A C 1
ATOM 1530 O O . ILE A 1 197 ? 54.168 62.226 48.561 1.00 31.51 219 ILE A O 1
ATOM 1535 N N . ASN A 1 198 ? 53.739 60.149 49.398 1.00 26.87 220 ASN A N 1
ATOM 1536 C CA . ASN A 1 198 ? 53.440 60.633 50.734 1.00 26.10 220 ASN A CA 1
ATOM 1537 C C . ASN A 1 198 ? 54.618 60.725 51.690 1.00 29.19 220 ASN A C 1
ATOM 1538 O O . ASN A 1 198 ? 54.505 61.472 52.654 1.00 29.65 220 ASN A O 1
ATOM 1543 N N . PHE A 1 199 ? 55.717 59.992 51.489 1.00 26.64 221 PHE A N 1
ATOM 1544 C CA . PHE A 1 199 ? 56.766 60.026 52.512 1.00 26.37 221 PHE A CA 1
ATOM 1545 C C . PHE A 1 199 ? 58.175 60.358 51.989 1.00 28.92 221 PHE A C 1
ATOM 1546 O O . PHE A 1 199 ? 59.103 60.496 52.791 1.00 27.23 221 PHE A O 1
ATOM 1554 N N . THR A 1 200 ? 58.332 60.537 50.677 1.00 24.86 222 THR A N 1
ATOM 1555 C CA . THR A 1 200 ? 59.634 60.894 50.146 1.00 23.34 222 THR A CA 1
ATOM 1556 C C . THR A 1 200 ? 59.599 62.334 49.642 1.00 27.58 222 THR A C 1
ATOM 1557 O O . THR A 1 200 ? 58.529 62.857 49.340 1.00 27.73 222 THR A O 1
ATOM 1561 N N . ASN A 1 201 ? 60.778 62.963 49.539 1.00 24.62 223 ASN A N 1
ATOM 1562 C CA . ASN A 1 201 ? 60.942 64.287 48.964 1.00 24.50 223 ASN A CA 1
ATOM 1563 C C . ASN A 1 201 ? 60.867 64.107 47.435 1.00 27.21 223 ASN A C 1
ATOM 1564 O O . ASN A 1 201 ? 61.824 63.642 46.828 1.00 25.89 223 ASN A O 1
ATOM 1569 N N . THR A 1 202 ? 59.712 64.404 46.828 1.00 24.87 224 THR A N 1
ATOM 1570 C CA . THR A 1 202 ? 59.547 64.183 45.388 1.00 25.31 224 THR A CA 1
ATOM 1571 C C . THR A 1 202 ? 58.618 65.224 44.751 1.00 29.50 224 THR A C 1
ATOM 1572 O O . THR A 1 202 ? 57.830 65.850 45.454 1.00 29.77 224 THR A O 1
ATOM 1576 N N . ASN A 1 203 ? 58.701 65.385 43.410 1.00 25.31 225 ASN A N 1
ATOM 1577 C CA . ASN A 1 203 ? 57.797 66.274 42.684 1.00 25.72 225 ASN A CA 1
ATOM 1578 C C . ASN A 1 203 ? 56.912 65.421 41.767 1.00 30.74 225 ASN A C 1
ATOM 1579 O O . ASN A 1 203 ? 56.258 65.946 40.859 1.00 31.21 225 ASN A O 1
ATOM 1584 N N . ILE A 1 204 ? 56.912 64.088 42.008 1.00 27.40 226 ILE A N 1
ATOM 1585 C CA . ILE A 1 204 ? 56.076 63.125 41.285 1.00 26.61 226 ILE A CA 1
ATOM 1586 C C . ILE A 1 204 ? 54.662 63.267 41.847 1.00 30.17 226 ILE A C 1
ATOM 1587 O O . ILE A 1 204 ? 54.443 63.109 43.050 1.00 29.32 226 ILE A O 1
ATOM 1592 N N . GLU A 1 205 ? 53.711 63.574 40.981 1.00 27.61 227 GLU A N 1
ATOM 1593 C CA . GLU A 1 205 ? 52.321 63.691 41.403 1.00 27.44 227 GLU A CA 1
ATOM 1594 C C . GLU A 1 205 ? 51.582 62.437 40.984 1.00 31.15 227 GLU A C 1
ATOM 1595 O O . GLU A 1 205 ? 52.095 61.669 40.158 1.00 31.01 227 GLU A O 1
ATOM 1601 N N . GLN A 1 206 ? 50.379 62.222 41.549 1.00 27.79 228 GLN A N 1
ATOM 1602 C CA . GLN A 1 206 ? 49.522 61.075 41.250 1.00 27.90 228 GLN A CA 1
ATOM 1603 C C . GLN A 1 206 ? 49.187 61.005 39.741 1.00 31.50 228 GLN A C 1
ATOM 1604 O O . GLN A 1 206 ? 49.152 59.917 39.180 1.00 29.91 228 GLN A O 1
ATOM 1610 N N . SER A 1 207 ? 49.017 62.163 39.087 1.00 31.02 229 SER A N 1
ATOM 1611 C CA . SER A 1 207 ? 48.716 62.254 37.652 1.00 32.16 229 SER A CA 1
ATOM 1612 C C . SER A 1 207 ? 49.867 61.683 36.786 1.00 35.45 229 SER A C 1
ATOM 1613 O O . SER A 1 207 ? 49.594 61.095 35.743 1.00 34.61 229 SER A O 1
ATOM 1616 N N . ASP A 1 208 ? 51.141 61.838 37.246 1.00 32.51 230 ASP A N 1
ATOM 1617 C CA . ASP A 1 208 ? 52.369 61.351 36.578 1.00 31.41 230 ASP A CA 1
ATOM 1618 C C . ASP A 1 208 ? 52.411 59.838 36.568 1.00 33.43 230 ASP A C 1
ATOM 1619 O O . ASP A 1 208 ? 52.688 59.236 35.525 1.00 32.45 230 ASP A O 1
ATOM 1624 N N . TYR A 1 209 ? 52.122 59.227 37.731 1.00 28.86 231 TYR A N 1
ATOM 1625 C CA . TYR A 1 209 ? 52.042 57.776 37.878 1.00 28.49 231 TYR A CA 1
ATOM 1626 C C . TYR A 1 209 ? 50.862 57.198 37.056 1.00 29.94 231 TYR A C 1
ATOM 1627 O O . TYR A 1 209 ? 51.078 56.221 36.336 1.00 30.04 231 TYR A O 1
ATOM 1636 N N . ASP A 1 210 ? 49.635 57.800 37.163 1.00 24.40 232 ASP A N 1
ATOM 1637 C CA . ASP A 1 210 ? 48.410 57.354 36.486 1.00 24.82 232 ASP A CA 1
ATOM 1638 C C . ASP A 1 210 ? 48.503 57.360 34.950 1.00 30.82 232 ASP A C 1
ATOM 1639 O O . ASP A 1 210 ? 47.749 56.648 34.284 1.00 30.81 232 ASP A O 1
ATOM 1644 N N . ALA A 1 211 ? 49.381 58.189 34.399 1.00 27.88 233 ALA A N 1
ATOM 1645 C CA . ALA A 1 211 ? 49.570 58.302 32.963 1.00 28.93 233 ALA A CA 1
ATOM 1646 C C . ALA A 1 211 ? 50.585 57.265 32.454 1.00 33.63 233 ALA A C 1
ATOM 1647 O O . ALA A 1 211 ? 50.625 56.992 31.244 1.00 35.80 233 ALA A O 1
ATOM 1649 N N . LYS A 1 212 ? 51.363 56.650 33.380 1.00 27.80 234 LYS A N 1
ATOM 1650 C CA . LYS A 1 212 ? 52.448 55.715 33.037 1.00 27.37 234 LYS A CA 1
ATOM 1651 C C . LYS A 1 212 ? 52.250 54.285 33.516 1.00 32.41 234 LYS A C 1
ATOM 1652 O O . LYS A 1 212 ? 52.730 53.380 32.838 1.00 32.95 234 LYS A O 1
ATOM 1658 N N . VAL A 1 213 ? 51.562 54.067 34.659 1.00 29.75 235 VAL A N 1
ATOM 1659 C CA . VAL A 1 213 ? 51.325 52.736 35.259 1.00 29.61 235 VAL A CA 1
ATOM 1660 C C . VAL A 1 213 ? 50.870 51.656 34.212 1.00 35.57 235 VAL A C 1
ATOM 1661 O O . VAL A 1 213 ? 51.354 50.529 34.288 1.00 35.13 235 VAL A O 1
ATOM 1665 N N . LYS A 1 214 ? 50.014 52.002 33.228 1.00 34.98 236 LYS A N 1
ATOM 1666 C CA . LYS A 1 214 ? 49.578 51.029 32.207 1.00 35.32 236 LYS A CA 1
ATOM 1667 C C . LYS A 1 214 ? 50.775 50.460 31.455 1.00 36.75 236 LYS A C 1
ATOM 1668 O O . LYS A 1 214 ? 50.847 49.248 31.304 1.00 35.61 236 LYS A O 1
ATOM 1674 N N . ALA A 1 215 ? 51.721 51.317 31.028 1.00 33.47 237 ALA A N 1
ATOM 1675 C CA . ALA A 1 215 ? 52.954 50.879 30.344 1.00 33.90 237 ALA A CA 1
ATOM 1676 C C . ALA A 1 215 ? 53.890 50.110 31.290 1.00 35.31 237 ALA A C 1
ATOM 1677 O O . ALA A 1 215 ? 54.477 49.115 30.871 1.00 34.47 237 ALA A O 1
ATOM 1679 N N . ILE A 1 216 ? 54.044 50.590 32.559 1.00 31.05 238 ILE A N 1
ATOM 1680 C CA . ILE A 1 216 ? 54.886 49.946 33.575 1.00 29.08 238 ILE A CA 1
ATOM 1681 C C . ILE A 1 216 ? 54.389 48.502 33.798 1.00 33.37 238 ILE A C 1
ATOM 1682 O O . ILE A 1 216 ? 55.170 47.573 33.613 1.00 35.34 238 ILE A O 1
ATOM 1687 N N . VAL A 1 217 ? 53.097 48.312 34.123 1.00 29.04 239 VAL A N 1
ATOM 1688 C CA . VAL A 1 217 ? 52.502 46.993 34.373 1.00 29.35 239 VAL A CA 1
ATOM 1689 C C . VAL A 1 217 ? 52.646 46.119 33.120 1.00 34.87 239 VAL A C 1
ATOM 1690 O O . VAL A 1 217 ? 53.020 44.950 33.259 1.00 37.03 239 VAL A O 1
ATOM 1694 N N . TYR A 1 218 ? 52.437 46.693 31.909 1.00 29.36 240 TYR A N 1
ATOM 1695 C CA . TYR A 1 218 ? 52.616 45.966 30.664 1.00 29.20 240 TYR A CA 1
ATOM 1696 C C . TYR A 1 218 ? 54.014 45.377 30.587 1.00 33.48 240 TYR A C 1
ATOM 1697 O O . TYR A 1 218 ? 54.135 44.182 30.338 1.00 33.43 240 TYR A O 1
ATOM 1706 N N . THR A 1 219 ? 55.062 46.224 30.747 1.00 30.96 241 THR A N 1
ATOM 1707 C CA . THR A 1 219 ? 56.487 45.861 30.655 1.00 30.20 241 THR A CA 1
ATOM 1708 C C . THR A 1 219 ? 56.882 44.785 31.681 1.00 32.82 241 THR A C 1
ATOM 1709 O O . THR A 1 219 ? 57.656 43.883 31.342 1.00 33.43 241 THR A O 1
ATOM 1713 N N . LEU A 1 220 ? 56.385 44.897 32.918 1.00 28.15 242 LEU A N 1
ATOM 1714 C CA . LEU A 1 220 ? 56.709 43.961 33.999 1.00 27.80 242 LEU A CA 1
ATOM 1715 C C . LEU A 1 220 ? 55.913 42.642 33.896 1.00 33.18 242 LEU A C 1
ATOM 1716 O O . LEU A 1 220 ? 56.333 41.639 34.474 1.00 32.15 242 LEU A O 1
ATOM 1721 N N . SER A 1 221 ? 54.778 42.648 33.169 1.00 32.37 243 SER A N 1
ATOM 1722 C CA . SER A 1 221 ? 53.943 41.462 32.943 1.00 33.78 243 SER A CA 1
ATOM 1723 C C . SER A 1 221 ? 54.466 40.614 31.747 1.00 39.41 243 SER A C 1
ATOM 1724 O O . SER A 1 221 ? 53.867 39.583 31.413 1.00 38.66 243 SER A O 1
ATOM 1727 N N . GLN A 1 222 ? 55.582 41.043 31.120 1.00 37.49 244 GLN A N 1
ATOM 1728 C CA . GLN A 1 222 ? 56.198 40.306 30.012 1.00 39.76 244 GLN A CA 1
ATOM 1729 C C . GLN A 1 222 ? 57.025 39.139 30.574 1.00 47.00 244 GLN A C 1
ATOM 1730 O O . GLN A 1 222 ? 57.460 39.180 31.733 1.00 47.20 244 GLN A O 1
ATOM 1736 N N . ASN A 1 223 ? 57.207 38.090 29.773 1.00 45.87 245 ASN A N 1
ATOM 1737 C CA . ASN A 1 223 ? 57.952 36.899 30.170 1.00 46.30 245 ASN A CA 1
ATOM 1738 C C . ASN A 1 223 ? 59.456 37.173 30.070 1.00 48.61 245 ASN A C 1
ATOM 1739 O O . ASN A 1 223 ? 60.138 36.619 29.209 1.00 49.20 245 ASN A O 1
ATOM 1744 N N . LYS A 1 224 ? 59.964 38.051 30.940 1.00 43.07 246 LYS A N 1
ATOM 1745 C CA . LYS A 1 224 ? 61.366 38.436 30.942 1.00 41.98 246 LYS A CA 1
ATOM 1746 C C . LYS A 1 224 ? 62.039 38.126 32.265 1.00 44.96 246 LYS A C 1
ATOM 1747 O O . LYS A 1 224 ? 61.441 38.311 33.327 1.00 45.10 246 LYS A O 1
ATOM 1753 N N . SER A 1 225 ? 63.304 37.683 32.200 1.00 40.14 247 SER A N 1
ATOM 1754 C CA . SER A 1 225 ? 64.120 37.447 33.389 1.00 38.68 247 SER A CA 1
ATOM 1755 C C . SER A 1 225 ? 64.654 38.782 33.882 1.00 39.08 247 SER A C 1
ATOM 1756 O O . SER A 1 225 ? 64.956 38.936 35.070 1.00 37.88 247 SER A O 1
ATOM 1759 N N . SER A 1 226 ? 64.752 39.760 32.955 1.00 33.37 248 SER A N 1
ATOM 1760 C CA . SER A 1 226 ? 65.237 41.097 33.270 1.00 31.83 248 SER A CA 1
ATOM 1761 C C . SER A 1 226 ? 64.520 42.199 32.482 1.00 35.06 248 SER A C 1
ATOM 1762 O O . SER A 1 226 ? 64.285 42.078 31.274 1.00 34.07 248 SER A O 1
ATOM 1765 N N . VAL A 1 227 ? 64.210 43.294 33.191 1.00 30.93 249 VAL A N 1
ATOM 1766 C CA . VAL A 1 227 ? 63.612 44.505 32.629 1.00 30.51 249 VAL A CA 1
ATOM 1767 C C . VAL A 1 227 ? 64.594 45.675 32.866 1.00 34.72 249 VAL A C 1
ATOM 1768 O O . VAL A 1 227 ? 64.218 46.844 32.782 1.00 34.97 249 VAL A O 1
ATOM 1772 N N . THR A 1 228 ? 65.854 45.357 33.166 1.00 31.68 250 THR A N 1
ATOM 1773 C CA . THR A 1 228 ? 66.820 46.419 33.434 1.00 31.07 250 THR A CA 1
ATOM 1774 C C . THR A 1 228 ? 68.076 46.316 32.573 1.00 37.20 250 THR A C 1
ATOM 1775 O O . THR A 1 228 ? 68.378 45.288 31.963 1.00 37.21 250 THR A O 1
ATOM 1779 N N . ASP A 1 229 ? 68.769 47.452 32.516 1.00 33.96 251 ASP A N 1
ATOM 1780 C CA . ASP A 1 229 ? 70.025 47.726 31.860 1.00 33.44 251 ASP A CA 1
ATOM 1781 C C . ASP A 1 229 ? 70.659 48.905 32.567 1.00 34.54 251 ASP A C 1
ATOM 1782 O O . ASP A 1 229 ? 69.986 49.619 33.307 1.00 31.75 251 ASP A O 1
ATOM 1787 N N . PHE A 1 230 ? 71.956 49.097 32.368 1.00 32.70 252 PHE A N 1
ATOM 1788 C CA . PHE A 1 230 ? 72.654 50.226 32.943 1.00 32.57 252 PHE A CA 1
ATOM 1789 C C . PHE A 1 230 ? 73.831 50.612 32.084 1.00 36.99 252 PHE A C 1
ATOM 1790 O O . PHE A 1 230 ? 74.421 49.772 31.407 1.00 37.67 252 PHE A O 1
ATOM 1798 N N . TYR A 1 231 ? 74.155 51.901 32.124 1.00 33.25 253 TYR A N 1
ATOM 1799 C CA . TYR A 1 231 ? 75.321 52.522 31.518 1.00 32.82 253 TYR A CA 1
ATOM 1800 C C . TYR A 1 231 ? 76.075 53.273 32.631 1.00 35.85 253 TYR A C 1
ATOM 1801 O O . TYR A 1 231 ? 75.443 53.934 33.464 1.00 32.90 253 TYR A O 1
ATOM 1810 N N . ILE A 1 232 ? 77.417 53.173 32.647 1.00 33.83 254 ILE A N 1
ATOM 1811 C CA . ILE A 1 232 ? 78.200 53.863 33.673 1.00 32.64 254 ILE A CA 1
ATOM 1812 C C . ILE A 1 232 ? 78.974 55.035 33.031 1.00 37.64 254 ILE A C 1
ATOM 1813 O O . ILE A 1 232 ? 79.978 54.824 32.356 1.00 38.23 254 ILE A O 1
ATOM 1818 N N . PRO A 1 233 ? 78.518 56.283 33.275 1.00 34.67 255 PRO A N 1
ATOM 1819 C CA . PRO A 1 233 ? 79.252 57.458 32.769 1.00 34.93 255 PRO A CA 1
ATOM 1820 C C . PRO A 1 233 ? 80.694 57.496 33.307 1.00 35.76 255 PRO A C 1
ATOM 1821 O O . PRO A 1 233 ? 80.924 57.397 34.521 1.00 33.28 255 PRO A O 1
ATOM 1825 N N . TYR A 1 234 ? 81.673 57.556 32.396 1.00 31.87 256 TYR A N 1
ATOM 1826 C CA . TYR A 1 234 ? 83.078 57.498 32.805 1.00 31.59 256 TYR A CA 1
ATOM 1827 C C . TYR A 1 234 ? 83.795 58.829 32.622 1.00 36.96 256 TYR A C 1
ATOM 1828 O O . TYR A 1 234 ? 83.363 59.676 31.837 1.00 37.00 256 TYR A O 1
ATOM 1837 N N . GLY A 1 235 ? 84.918 58.975 33.307 1.00 34.68 257 GLY A N 1
ATOM 1838 C CA . GLY A 1 235 ? 85.703 60.198 33.221 1.00 35.65 257 GLY A CA 1
ATOM 1839 C C . GLY A 1 235 ? 87.081 60.115 33.827 1.00 40.40 257 GLY A C 1
ATOM 1840 O O . GLY A 1 235 ? 87.717 59.057 33.812 1.00 40.53 257 GLY A O 1
ATOM 1841 N N . ASP A 1 236 ? 87.571 61.247 34.334 1.00 37.10 258 ASP A N 1
ATOM 1842 C CA . ASP A 1 236 ? 88.914 61.293 34.892 1.00 37.65 258 ASP A CA 1
ATOM 1843 C C . ASP A 1 236 ? 88.964 62.126 36.162 1.00 41.45 258 ASP A C 1
ATOM 1844 O O . ASP A 1 236 ? 88.211 63.088 36.317 1.00 40.22 258 ASP A O 1
ATOM 1849 N N . LYS A 1 237 ? 89.877 61.752 37.061 1.00 39.40 259 LYS A N 1
ATOM 1850 C CA . LYS A 1 237 ? 90.152 62.446 38.316 1.00 39.35 259 LYS A CA 1
ATOM 1851 C C . 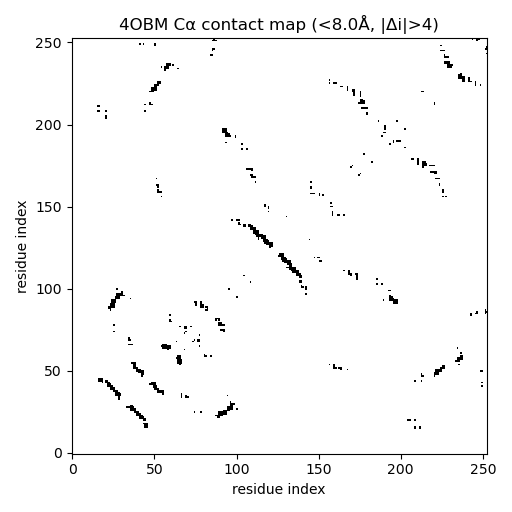LYS A 1 237 ? 90.825 63.766 38.011 1.00 45.02 259 LYS A C 1
ATOM 1852 O O . LYS A 1 237 ? 91.712 63.823 37.157 1.00 47.29 259 LYS A O 1
ATOM 1858 N N . SER A 1 238 ? 90.376 64.828 38.672 1.00 40.64 260 SER A N 1
ATOM 1859 C CA . SER A 1 238 ? 90.919 66.176 38.548 1.00 40.79 260 SER A CA 1
ATOM 1860 C C . SER A 1 238 ? 90.767 66.848 39.902 1.00 43.66 260 SER A C 1
ATOM 1861 O O . SER A 1 238 ? 89.704 67.374 40.226 1.00 42.22 260 SER A O 1
ATOM 1864 N N . GLY A 1 239 ? 91.824 66.762 40.702 1.00 41.39 261 GLY A N 1
ATOM 1865 C CA . GLY A 1 239 ? 91.827 67.225 42.082 1.00 40.80 261 GLY A CA 1
ATOM 1866 C C . GLY A 1 239 ? 90.920 66.294 42.860 1.00 42.09 261 GLY A C 1
ATOM 1867 O O . GLY A 1 239 ? 91.069 65.069 42.779 1.00 41.51 261 GLY A O 1
ATOM 1868 N N . ASP A 1 240 ? 89.908 66.854 43.517 1.00 37.05 262 ASP A N 1
ATOM 1869 C CA . ASP A 1 240 ? 88.933 66.041 44.243 1.00 35.12 262 ASP A CA 1
ATOM 1870 C C . ASP A 1 240 ? 87.667 65.838 43.401 1.00 38.65 262 ASP A C 1
ATOM 1871 O O . ASP A 1 240 ? 86.720 65.205 43.864 1.00 37.80 262 ASP A O 1
ATOM 1876 N N . ASP A 1 241 ? 87.688 66.320 42.138 1.00 35.05 263 ASP A N 1
ATOM 1877 C CA . ASP A 1 241 ? 86.581 66.211 41.197 1.00 34.05 263 ASP A CA 1
ATOM 1878 C C . ASP A 1 241 ? 86.750 65.013 40.239 1.00 36.79 263 ASP A C 1
ATOM 1879 O O . ASP A 1 241 ? 87.838 64.432 40.119 1.00 36.85 263 ASP A O 1
ATOM 1884 N N . TYR A 1 242 ? 85.649 64.636 39.582 1.00 30.59 264 TYR A N 1
ATOM 1885 C CA . TYR A 1 242 ? 85.620 63.551 38.610 1.00 29.46 264 TYR A CA 1
ATOM 1886 C C . TYR A 1 242 ? 84.974 64.097 37.343 1.00 34.47 264 TYR A C 1
ATOM 1887 O O . TYR A 1 242 ? 83.748 64.117 37.219 1.00 34.68 264 TYR A O 1
ATOM 1896 N N . ILE A 1 243 ? 85.795 64.613 36.440 1.00 31.68 265 ILE A N 1
ATOM 1897 C CA . ILE A 1 243 ? 85.322 65.250 35.216 1.00 32.71 265 ILE A CA 1
ATOM 1898 C C . ILE A 1 243 ? 84.843 64.183 34.234 1.00 35.92 265 ILE A C 1
ATOM 1899 O O . ILE A 1 243 ? 85.644 63.352 33.794 1.00 35.84 265 ILE A O 1
ATOM 1904 N N . ILE A 1 244 ? 83.525 64.205 33.911 1.00 29.99 266 ILE A N 1
ATOM 1905 C CA . ILE A 1 244 ? 82.907 63.253 32.980 1.00 29.16 266 ILE A CA 1
ATOM 1906 C C . ILE A 1 244 ? 83.469 63.484 31.584 1.00 32.25 266 ILE A C 1
ATOM 1907 O O . ILE A 1 244 ? 83.508 64.617 31.131 1.00 31.24 266 ILE A O 1
ATOM 1912 N N . ASP A 1 245 ? 83.958 62.415 30.942 1.00 30.40 267 ASP A N 1
ATOM 1913 C CA . ASP A 1 245 ? 84.536 62.468 29.592 1.00 32.17 267 ASP A CA 1
ATOM 1914 C C . ASP A 1 245 ? 83.418 62.745 28.599 1.00 37.01 267 ASP A C 1
ATOM 1915 O O . ASP A 1 245 ? 82.363 62.125 28.679 1.00 36.72 267 ASP A O 1
ATOM 1920 N N . ASP A 1 246 ? 83.644 63.680 27.685 1.00 35.50 268 ASP A N 1
ATOM 1921 C CA . ASP A 1 246 ? 82.687 64.073 26.646 1.00 36.61 268 ASP A CA 1
ATOM 1922 C C . ASP A 1 246 ? 82.238 62.891 25.763 1.00 41.62 268 ASP A C 1
ATOM 1923 O O . ASP A 1 246 ? 81.106 62.907 25.270 1.00 40.73 268 ASP A O 1
ATOM 1928 N N . ASN A 1 247 ? 83.110 61.865 25.589 1.00 39.09 269 ASN A N 1
ATOM 1929 C CA . ASN A 1 247 ? 82.841 60.678 24.769 1.00 39.19 269 ASN A CA 1
ATOM 1930 C C . ASN A 1 247 ? 81.904 59.698 25.474 1.00 41.72 269 ASN A C 1
ATOM 1931 O O . ASN A 1 247 ? 81.334 58.821 24.825 1.00 41.28 269 ASN A O 1
ATOM 1936 N N . SER A 1 248 ? 81.750 59.845 26.794 1.00 37.58 270 SER A N 1
ATOM 1937 C CA . SER A 1 248 ? 80.841 59.038 27.596 1.00 36.20 270 SER A CA 1
ATOM 1938 C C . SER A 1 248 ? 79.382 59.410 27.259 1.00 42.04 270 SER A C 1
ATOM 1939 O O . SER A 1 248 ? 78.547 58.512 27.124 1.00 40.55 270 SER A O 1
ATOM 1942 N N . TRP A 1 249 ? 79.095 60.733 27.061 1.00 40.24 271 TRP A N 1
ATOM 1943 C CA . TRP A 1 249 ? 77.757 61.236 26.713 1.00 39.87 271 TRP A CA 1
ATOM 1944 C C . TRP A 1 249 ? 77.245 60.620 25.422 1.00 42.41 271 TRP A C 1
ATOM 1945 O O . TRP A 1 249 ? 76.043 60.405 25.306 1.00 39.55 271 TRP A O 1
ATOM 1956 N N . ASN A 1 250 ? 78.154 60.311 24.472 1.00 41.58 272 ASN A N 1
ATOM 1957 C CA . ASN A 1 250 ? 77.797 59.703 23.188 1.00 42.52 272 ASN A CA 1
ATOM 1958 C C . ASN A 1 250 ? 77.457 58.224 23.378 1.00 44.41 272 ASN A C 1
ATOM 1959 O O . ASN A 1 250 ? 76.528 57.727 22.740 1.00 43.09 272 ASN A O 1
ATOM 1964 N N . SER A 1 251 ? 78.189 57.528 24.280 1.00 40.48 273 SER A N 1
ATOM 1965 C CA . SER A 1 251 ? 77.916 56.124 24.593 1.00 39.51 273 SER A CA 1
ATOM 1966 C C . SER A 1 251 ? 76.609 56.018 25.391 1.00 41.66 273 SER A C 1
ATOM 1967 O O . SER A 1 251 ? 75.824 55.089 25.165 1.00 40.98 273 SER A O 1
ATOM 1970 N N . ALA A 1 252 ? 76.345 57.022 26.260 1.00 37.75 274 ALA A N 1
ATOM 1971 C CA . ALA A 1 252 ? 75.130 57.139 27.061 1.00 36.45 274 ALA A CA 1
ATOM 1972 C C . ALA A 1 252 ? 73.926 57.361 26.162 1.00 41.67 274 ALA A C 1
ATOM 1973 O O . ALA A 1 252 ? 72.893 56.742 26.381 1.00 40.20 274 ALA A O 1
ATOM 1975 N N . LYS A 1 253 ? 74.080 58.196 25.113 1.00 40.97 275 LYS A N 1
ATOM 1976 C CA . LYS A 1 253 ? 73.026 58.485 24.142 1.00 41.98 275 LYS A CA 1
ATOM 1977 C C . LYS A 1 253 ? 72.637 57.225 23.376 1.00 47.51 275 LYS A C 1
ATOM 1978 O O . LYS A 1 253 ? 71.448 56.991 23.192 1.00 47.30 275 LYS A O 1
ATOM 1984 N N . LYS A 1 254 ? 73.623 56.390 22.990 1.00 45.69 276 LYS A N 1
ATOM 1985 C CA . LYS A 1 254 ? 73.402 55.118 22.278 1.00 46.81 276 LYS A CA 1
ATOM 1986 C C . LYS A 1 254 ? 72.622 54.129 23.174 1.00 50.30 276 LYS A C 1
ATOM 1987 O O . LYS A 1 254 ? 71.648 53.535 22.711 1.00 51.66 276 LYS A O 1
ATOM 1993 N N . ALA A 1 255 ? 73.013 54.011 24.462 1.00 44.57 277 ALA A N 1
ATOM 1994 C CA . ALA A 1 255 ? 72.354 53.182 25.476 1.00 42.96 277 ALA A CA 1
ATOM 1995 C C . ALA A 1 255 ? 70.870 53.568 25.679 1.00 46.30 277 ALA A C 1
ATOM 1996 O O . ALA A 1 255 ? 70.067 52.699 26.025 1.00 45.77 277 ALA A O 1
ATOM 1998 N N . LEU A 1 256 ? 70.514 54.858 25.470 1.00 42.24 278 LEU A N 1
ATOM 1999 C CA . LEU A 1 256 ? 69.139 55.365 25.626 1.00 41.70 278 LEU A CA 1
ATOM 2000 C C . LEU A 1 256 ? 68.424 55.559 24.264 1.00 47.42 278 LEU A C 1
ATOM 2001 O O . LEU A 1 256 ? 67.197 55.660 24.223 1.00 46.36 278 LEU A O 1
ATOM 2006 N N . GLY A 1 257 ? 69.192 55.602 23.181 1.00 46.49 279 GLY A N 1
ATOM 2007 C CA . GLY A 1 257 ? 68.665 55.808 21.834 1.00 48.56 279 GLY A CA 1
ATOM 2008 C C . GLY A 1 257 ? 68.196 57.232 21.610 1.00 54.42 279 GLY A C 1
ATOM 2009 O O . GLY A 1 257 ? 67.189 57.449 20.935 1.00 54.80 279 GLY A O 1
ATOM 2010 N N . THR A 1 258 ? 68.920 58.209 22.204 1.00 51.59 280 THR A N 1
ATOM 2011 C CA . THR A 1 258 ? 68.621 59.648 22.148 1.00 51.94 280 THR A CA 1
ATOM 2012 C C . THR A 1 258 ? 69.588 60.416 21.214 1.00 58.60 280 THR A C 1
ATOM 2013 O O . THR A 1 258 ? 69.282 61.551 20.836 1.00 59.70 280 THR A O 1
ATOM 2017 N N . GLY A 1 259 ? 70.716 59.799 20.847 1.00 55.81 281 GLY A N 1
ATOM 2018 C CA . GLY A 1 259 ? 71.712 60.411 19.956 1.00 61.42 281 GLY A CA 1
ATOM 2019 C C . GLY A 1 259 ? 72.800 59.446 19.446 1.00 83.13 281 GLY A C 1
ATOM 2020 O O . GLY A 1 259 ? 72.628 58.210 19.542 1.00 82.84 281 GLY A O 1
#

Organism: NCBI:txid428128